Protein AF-0000000084925378 (afdb_homodimer)

pLDDT: mean 88.76, std 18.36, range [18.58, 98.56]

Structure (mmCIF, N/CA/C/O backbone):
data_AF-0000000084925378-model_v1
#
loop_
_entity.id
_entity.type
_entity.pdbx_description
1 polymer 'mRNA interferase'
#
loop_
_atom_site.group_PDB
_atom_site.id
_atom_site.type_symbol
_atom_site.label_atom_id
_atom_site.label_alt_id
_atom_site.label_comp_id
_atom_site.label_asym_id
_atom_site.label_entity_id
_atom_site.label_seq_id
_atom_site.pdbx_PDB_ins_code
_atom_site.Cartn_x
_atom_site.Cartn_y
_atom_site.Cartn_z
_atom_site.occupancy
_atom_site.B_iso_or_equiv
_atom_site.auth_seq_id
_atom_site.auth_comp_id
_atom_site.auth_asym_id
_atom_site.auth_atom_id
_atom_site.pdbx_PDB_model_num
ATOM 1 N N . MET A 1 1 ? 17.594 -10.617 -4.008 1 74.62 1 MET A N 1
ATOM 2 C CA . MET A 1 1 ? 16.984 -9.297 -4.113 1 74.62 1 MET A CA 1
ATOM 3 C C . MET A 1 1 ? 15.484 -9.422 -4.41 1 74.62 1 MET A C 1
ATOM 5 O O . MET A 1 1 ? 15.07 -10.258 -5.207 1 74.62 1 MET A O 1
ATOM 9 N N . PHE A 1 2 ? 14.555 -8.734 -3.631 1 92.25 2 PHE A N 1
ATOM 10 C CA . PHE A 1 2 ? 13.109 -8.789 -3.857 1 92.25 2 PHE A CA 1
ATOM 11 C C . PHE A 1 2 ? 12.727 -7.98 -5.094 1 92.25 2 PHE A C 1
ATOM 13 O O . PHE A 1 2 ? 13.141 -6.832 -5.246 1 92.25 2 PHE A O 1
ATOM 20 N N . LYS A 1 3 ? 12.109 -8.742 -6.059 1 96.38 3 LYS A N 1
ATOM 21 C CA . LYS A 1 3 ? 11.719 -8.102 -7.312 1 96.38 3 LYS A CA 1
ATOM 22 C C . LYS A 1 3 ? 10.203 -7.895 -7.375 1 96.38 3 LYS A C 1
ATOM 24 O O . LYS A 1 3 ? 9.438 -8.773 -6.988 1 96.38 3 LYS A O 1
ATOM 29 N N . ARG A 1 4 ? 9.859 -6.703 -7.918 1 98.12 4 ARG A N 1
ATOM 30 C CA . ARG A 1 4 ? 8.445 -6.477 -8.188 1 98.12 4 ARG A CA 1
ATOM 31 C C . ARG A 1 4 ? 7.887 -7.535 -9.133 1 98.12 4 ARG A C 1
ATOM 33 O O . ARG A 1 4 ? 8.508 -7.859 -10.148 1 98.12 4 ARG A O 1
ATOM 40 N N . GLY A 1 5 ? 6.762 -8.055 -8.742 1 98.19 5 GLY A N 1
ATOM 41 C CA . GLY A 1 5 ? 6.184 -9.141 -9.516 1 98.19 5 GLY A CA 1
ATOM 42 C C . GLY A 1 5 ? 6.598 -10.516 -9.023 1 98.19 5 GLY A C 1
ATOM 43 O O . GLY A 1 5 ? 6.039 -11.531 -9.445 1 98.19 5 GLY A O 1
ATOM 44 N N . GLY A 1 6 ? 7.617 -10.539 -8.148 1 98.19 6 GLY A N 1
ATOM 45 C CA . GLY A 1 6 ? 8.023 -11.789 -7.539 1 98.19 6 GLY A CA 1
ATOM 46 C C . GLY A 1 6 ? 7.121 -12.211 -6.395 1 98.19 6 GLY A C 1
ATOM 47 O O . GLY A 1 6 ? 6.602 -11.367 -5.664 1 98.19 6 GLY A O 1
ATOM 48 N N . ILE A 1 7 ? 6.957 -13.531 -6.258 1 98.12 7 ILE A N 1
ATOM 49 C CA . ILE A 1 7 ? 6.188 -14.109 -5.156 1 98.12 7 ILE A CA 1
ATOM 50 C C . ILE A 1 7 ? 7.133 -14.781 -4.164 1 98.12 7 ILE A C 1
ATOM 52 O O . ILE A 1 7 ? 7.965 -15.602 -4.551 1 98.12 7 ILE A O 1
ATOM 56 N N . TYR A 1 8 ? 6.996 -14.406 -2.924 1 97.25 8 TYR A N 1
ATOM 57 C CA . TYR A 1 8 ? 7.859 -14.906 -1.859 1 97.25 8 TYR A 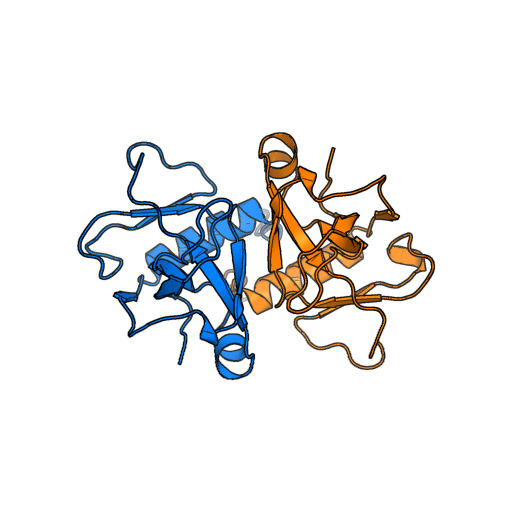CA 1
ATOM 58 C C . TYR A 1 8 ? 7.039 -15.344 -0.652 1 97.25 8 TYR A C 1
ATOM 60 O O . TYR A 1 8 ? 5.941 -14.836 -0.42 1 97.25 8 TYR A O 1
ATOM 68 N N . ALA A 1 9 ? 7.602 -16.297 0.086 1 96.06 9 ALA A N 1
ATOM 69 C CA . ALA A 1 9 ? 6.988 -16.656 1.361 1 96.06 9 ALA A CA 1
ATOM 70 C C . ALA A 1 9 ? 7.328 -15.641 2.445 1 96.06 9 ALA A C 1
ATOM 72 O O . ALA A 1 9 ? 8.492 -15.273 2.615 1 96.06 9 ALA A O 1
ATOM 73 N N . VAL A 1 10 ? 6.301 -15.211 3.135 1 95.38 10 VAL A N 1
ATOM 74 C CA . VAL A 1 10 ? 6.488 -14.195 4.164 1 95.38 10 VAL A CA 1
ATOM 75 C C . VAL A 1 10 ? 5.867 -14.664 5.477 1 95.38 10 VAL A C 1
ATOM 77 O O . VAL A 1 10 ? 4.762 -15.211 5.484 1 95.38 10 VAL A O 1
ATOM 80 N N . ASN A 1 11 ? 6.602 -14.445 6.562 1 92.75 11 ASN A N 1
ATOM 81 C CA . ASN A 1 11 ? 6.035 -14.656 7.891 1 92.75 11 ASN A CA 1
ATOM 82 C C . ASN A 1 11 ? 5.195 -13.461 8.336 1 92.75 11 ASN A C 1
ATOM 84 O O . ASN A 1 11 ? 5.738 -12.422 8.719 1 92.75 11 ASN A O 1
ATOM 88 N N . LEU A 1 12 ? 3.92 -13.523 8.148 1 86 12 LEU A N 1
ATOM 89 C CA . LEU A 1 12 ? 3.029 -12.438 8.555 1 86 12 LEU A CA 1
ATOM 90 C C . LEU A 1 12 ? 2.494 -12.68 9.961 1 86 12 LEU A C 1
ATOM 92 O O . LEU A 1 12 ? 2.117 -13.797 10.305 1 86 12 LEU A O 1
ATOM 96 N N . PRO A 1 13 ? 2.719 -11.547 10.773 1 68.12 13 PRO A N 1
ATOM 97 C CA . PRO A 1 13 ? 2.094 -11.719 12.086 1 68.12 13 PRO A CA 1
ATOM 98 C C . PRO A 1 13 ? 0.573 -11.836 12.008 1 68.12 13 PRO A C 1
ATOM 100 O O . PRO A 1 13 ? -0.063 -11.109 11.234 1 68.12 13 PRO A O 1
ATOM 103 N N . HIS A 1 14 ? 0.04 -12.867 12.086 1 58.47 14 HIS A N 1
ATOM 104 C CA . HIS A 1 14 ? -1.414 -12.977 12.125 1 58.47 14 HIS A CA 1
ATOM 105 C C . HIS A 1 14 ? -1.942 -12.766 13.539 1 58.47 14 HIS A C 1
ATOM 107 O O . HIS A 1 14 ? -1.246 -13.062 14.516 1 58.47 14 HIS A O 1
ATOM 113 N N . GLY A 1 15 ? -3.059 -11.93 13.578 1 49.5 15 GLY A N 1
ATOM 114 C CA . GLY A 1 15 ? -3.746 -11.672 14.836 1 49.5 15 GLY A CA 1
ATOM 115 C C . GLY A 1 15 ? -3.385 -12.664 15.922 1 49.5 15 GLY A C 1
ATOM 116 O O . GLY A 1 15 ? -2.23 -12.734 16.344 1 49.5 15 GLY A O 1
ATOM 117 N N . ASP A 1 16 ? -4.383 -13.625 16.078 1 48.56 16 ASP A N 1
ATOM 118 C CA . ASP A 1 16 ? -4.469 -14.5 17.25 1 48.56 16 ASP A CA 1
ATOM 119 C C . ASP A 1 16 ? -3.377 -15.562 17.203 1 48.56 16 ASP A C 1
ATOM 121 O O . ASP A 1 16 ? -3.262 -16.375 18.125 1 48.56 16 ASP A O 1
ATOM 125 N N . ARG A 1 17 ? -2.773 -15.617 16.094 1 50.78 17 ARG A N 1
ATOM 126 C CA . ARG A 1 17 ? -1.881 -16.766 16.109 1 50.78 17 ARG A CA 1
ATOM 127 C C . ARG A 1 17 ? -0.48 -16.375 16.562 1 50.78 17 ARG A C 1
ATOM 129 O O . ARG A 1 17 ? -0.02 -15.266 16.281 1 50.78 17 ARG A O 1
ATOM 136 N N . ARG A 1 18 ? 0.081 -17.078 17.562 1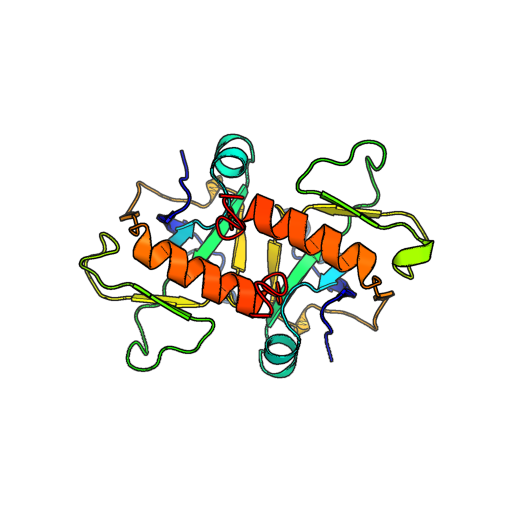 51.72 18 ARG A N 1
ATOM 137 C CA . ARG A 1 18 ? 1.36 -16.984 18.25 1 51.72 18 ARG A CA 1
ATOM 138 C C . ARG A 1 18 ? 2.523 -17.062 17.281 1 51.72 18 ARG A C 1
ATOM 140 O O . ARG A 1 18 ? 3.615 -16.562 17.547 1 51.72 18 ARG A O 1
ATOM 147 N N . GLU A 1 19 ? 2.309 -17.984 16.141 1 58.12 19 GLU A N 1
ATOM 148 C CA . GLU A 1 19 ? 3.465 -18.203 15.281 1 58.12 19 GLU A CA 1
ATOM 149 C C . GLU A 1 19 ? 3.193 -17.719 13.859 1 58.12 19 GLU A C 1
ATOM 151 O O . GLU A 1 19 ? 2.129 -17.984 13.297 1 58.12 19 GLU A O 1
ATOM 156 N N . PRO A 1 20 ? 4.129 -16.906 13.422 1 62.16 20 PRO A N 1
ATOM 157 C CA . PRO A 1 20 ? 3.98 -16.453 12.039 1 62.16 20 PRO A CA 1
ATOM 158 C C . PRO A 1 20 ? 3.926 -17.625 11.047 1 62.16 20 PRO A C 1
ATOM 160 O O . PRO A 1 20 ? 4.57 -18.641 11.258 1 62.16 20 PRO A O 1
ATOM 163 N N . GLU A 1 21 ? 2.873 -17.734 10.281 1 77 21 GLU A N 1
ATOM 164 C CA . GLU A 1 21 ? 2.795 -18.703 9.188 1 77 21 GLU A CA 1
ATOM 165 C C . GLU A 1 21 ? 3.25 -18.094 7.871 1 77 21 GLU A C 1
ATOM 167 O O . GLU A 1 21 ? 2.855 -16.969 7.531 1 77 21 GLU A O 1
ATOM 172 N N . ALA A 1 22 ? 4.191 -18.828 7.238 1 89.44 22 ALA A N 1
ATOM 173 C CA . ALA A 1 22 ? 4.695 -18.375 5.945 1 89.44 22 ALA A CA 1
ATOM 174 C C . ALA A 1 22 ? 3.588 -18.375 4.895 1 89.44 22 ALA A C 1
ATOM 176 O O . ALA A 1 22 ? 2.939 -19.406 4.676 1 89.44 22 ALA A O 1
ATOM 177 N N . CYS A 1 23 ? 3.32 -17.219 4.379 1 92.19 23 CYS A N 1
ATOM 178 C CA . CYS A 1 23 ? 2.289 -17.031 3.365 1 92.19 23 CYS A CA 1
ATOM 179 C C . CYS A 1 23 ? 2.881 -16.453 2.084 1 92.19 23 CYS A C 1
ATOM 181 O O . CYS A 1 23 ? 3.703 -15.531 2.131 1 92.19 23 CYS A O 1
ATOM 183 N N . PRO A 1 24 ? 2.557 -17.172 0.894 1 96.12 24 PRO A N 1
ATOM 184 C CA . PRO A 1 24 ? 3.035 -16.547 -0.349 1 96.12 24 PRO A CA 1
ATOM 185 C C . PRO A 1 24 ? 2.492 -15.141 -0.56 1 96.12 24 PRO A C 1
ATOM 187 O O . PRO A 1 24 ? 1.298 -14.898 -0.364 1 96.12 24 PRO A O 1
ATOM 190 N N . CYS A 1 25 ? 3.336 -14.242 -0.922 1 97.44 25 CYS A N 1
ATOM 191 C CA . CYS A 1 25 ? 2.971 -12.852 -1.142 1 97.44 25 CYS A CA 1
ATOM 192 C C . CYS A 1 25 ? 3.584 -12.32 -2.434 1 97.44 25 CYS A C 1
ATOM 194 O O . CYS A 1 25 ? 4.707 -12.688 -2.785 1 97.44 25 CYS A O 1
ATOM 196 N N . LEU A 1 26 ? 2.848 -11.508 -3.094 1 98.5 26 LEU A N 1
ATOM 197 C CA . LEU A 1 26 ? 3.328 -10.812 -4.285 1 98.5 26 LEU A CA 1
ATOM 198 C C . LEU A 1 26 ? 4.008 -9.5 -3.918 1 98.5 26 LEU A C 1
ATOM 200 O O . LEU A 1 26 ? 3.422 -8.672 -3.219 1 98.5 26 LEU A O 1
ATOM 204 N N . VAL A 1 27 ? 5.195 -9.328 -4.371 1 98.5 27 VAL A N 1
ATOM 205 C CA . VAL A 1 27 ? 5.883 -8.055 -4.18 1 98.5 27 VAL A CA 1
ATOM 206 C C . VAL A 1 27 ? 5.371 -7.035 -5.191 1 98.5 27 VAL A C 1
ATOM 208 O O . VAL A 1 27 ? 5.375 -7.289 -6.398 1 98.5 27 VAL A O 1
ATOM 211 N N . VAL A 1 28 ? 4.992 -5.828 -4.66 1 98.5 28 VAL A N 1
ATOM 212 C CA . VAL A 1 28 ? 4.418 -4.852 -5.578 1 98.5 28 VAL A CA 1
ATOM 213 C C . VAL A 1 28 ? 5.199 -3.543 -5.492 1 98.5 28 VAL A C 1
ATOM 215 O O . VAL A 1 28 ? 4.953 -2.613 -6.266 1 98.5 28 VAL A O 1
ATOM 218 N N . SER A 1 29 ? 6.109 -3.346 -4.5 1 98.25 29 SER A N 1
ATOM 219 C CA . SER A 1 29 ? 6.98 -2.174 -4.473 1 98.25 29 SER A CA 1
ATOM 220 C C . SER A 1 29 ? 8.008 -2.225 -5.602 1 98.25 29 SER A C 1
ATOM 222 O O . SER A 1 29 ? 8.414 -3.307 -6.023 1 98.25 29 SER A O 1
ATOM 224 N N . ASN A 1 30 ? 8.391 -1.032 -6.082 1 97.5 30 ASN A N 1
ATOM 225 C CA . ASN A 1 30 ? 9.281 -0.957 -7.238 1 97.5 30 ASN A CA 1
ATOM 226 C C . ASN A 1 30 ? 10.672 -1.505 -6.914 1 97.5 30 ASN A C 1
ATOM 228 O O . ASN A 1 30 ? 11.047 -1.609 -5.746 1 97.5 30 ASN A O 1
ATOM 232 N N . ASN A 1 31 ? 11.445 -1.792 -7.961 1 97.5 31 ASN A N 1
ATOM 233 C CA . ASN A 1 31 ? 12.703 -2.504 -7.797 1 97.5 31 ASN A CA 1
ATOM 234 C C . ASN A 1 31 ? 13.766 -1.625 -7.141 1 97.5 31 ASN A C 1
ATOM 236 O O . ASN A 1 31 ? 14.625 -2.123 -6.418 1 97.5 31 ASN A O 1
ATOM 240 N N . ILE A 1 32 ? 13.805 -0.355 -7.414 1 96.75 32 ILE A N 1
ATOM 241 C CA . ILE A 1 32 ? 14.766 0.541 -6.777 1 96.75 32 ILE A CA 1
ATOM 242 C C . ILE A 1 32 ? 14.547 0.547 -5.266 1 96.75 32 ILE A C 1
ATOM 244 O O . ILE A 1 32 ? 15.492 0.368 -4.496 1 96.75 32 ILE A O 1
ATOM 248 N N . SER A 1 33 ? 13.312 0.73 -4.855 1 96.81 33 SER A N 1
ATOM 249 C CA . SER A 1 33 ? 12.984 0.662 -3.438 1 96.81 33 SER A CA 1
ATOM 250 C C . SER A 1 33 ? 13.352 -0.696 -2.85 1 96.81 33 SER A C 1
ATOM 252 O O . SER A 1 33 ? 13.914 -0.772 -1.756 1 96.81 33 SER A O 1
ATOM 254 N N . ASN A 1 34 ? 13.008 -1.75 -3.541 1 97.25 34 ASN A N 1
ATOM 255 C CA . ASN A 1 34 ? 13.312 -3.102 -3.082 1 97.25 34 ASN A CA 1
ATOM 256 C C . ASN A 1 34 ? 14.805 -3.301 -2.867 1 97.25 34 ASN A C 1
ATOM 258 O O . ASN A 1 34 ? 15.219 -4.082 -2.008 1 97.25 34 ASN A O 1
ATOM 262 N N . GLU A 1 35 ? 15.562 -2.664 -3.625 1 96.38 35 GLU A N 1
ATOM 263 C CA . GLU A 1 35 ? 17.016 -2.814 -3.531 1 96.38 35 GLU A CA 1
ATOM 264 C C . GLU A 1 35 ? 17.578 -2.057 -2.328 1 96.38 35 GLU A C 1
ATOM 266 O O . GLU A 1 35 ? 18.438 -2.566 -1.614 1 96.38 35 GLU A O 1
ATOM 271 N N . TYR A 1 36 ? 17.047 -0.926 -2.029 1 96.12 36 TYR A N 1
ATOM 272 C CA . TYR A 1 36 ? 17.75 -0.032 -1.113 1 96.12 36 TYR A CA 1
ATOM 273 C C . TYR A 1 36 ? 17.016 0.067 0.219 1 96.12 36 TYR A C 1
ATOM 275 O O . TYR A 1 36 ? 17.594 0.479 1.226 1 96.12 36 TYR A O 1
ATOM 283 N N . SER A 1 37 ? 15.828 -0.225 0.249 1 96.56 37 SER A N 1
ATOM 284 C CA . SER A 1 37 ? 15.031 -0.119 1.467 1 96.56 37 SER A CA 1
ATOM 285 C C . SER A 1 37 ? 15.039 -1.429 2.248 1 96.56 37 SER A C 1
ATOM 287 O O . SER A 1 37 ? 15.047 -2.51 1.657 1 96.56 37 SER A O 1
ATOM 289 N N . PRO A 1 38 ? 15.008 -1.346 3.539 1 96.69 38 PRO A N 1
ATOM 290 C CA . PRO A 1 38 ? 14.898 -2.57 4.336 1 96.69 38 PRO A CA 1
ATOM 291 C C . PRO A 1 38 ? 13.492 -3.156 4.324 1 96.69 38 PRO A C 1
ATOM 293 O O . PRO A 1 38 ? 13.273 -4.262 4.824 1 96.69 38 PRO A O 1
ATOM 296 N N . VAL A 1 39 ? 12.531 -2.404 3.77 1 96.69 39 VAL A N 1
ATOM 297 C CA . VAL A 1 39 ? 11.148 -2.877 3.766 1 96.69 39 VAL A CA 1
ATOM 298 C C . VAL A 1 39 ? 10.688 -3.111 2.33 1 96.69 39 VAL A C 1
ATOM 300 O O . VAL A 1 39 ? 11.328 -2.656 1.382 1 96.69 39 VAL A O 1
ATOM 303 N N . VAL A 1 40 ? 9.672 -3.848 2.172 1 97.38 40 VAL A N 1
ATOM 304 C CA . VAL A 1 40 ? 9.055 -4.156 0.887 1 97.38 40 VAL A CA 1
ATOM 305 C C . VAL A 1 40 ? 7.535 -4.188 1.037 1 97.38 40 VAL A C 1
ATOM 307 O O . VAL A 1 40 ? 7.016 -4.582 2.084 1 97.38 40 VAL A O 1
ATOM 310 N N . THR A 1 41 ? 6.84 -3.693 0.028 1 98.06 41 THR A N 1
ATOM 311 C CA . THR A 1 41 ? 5.383 -3.734 0.032 1 98.06 41 THR A CA 1
ATOM 312 C C . THR A 1 41 ? 4.875 -4.98 -0.688 1 98.06 41 THR A C 1
ATOM 314 O O . THR A 1 41 ? 5.316 -5.285 -1.798 1 98.06 41 THR A O 1
ATOM 317 N N . ILE A 1 42 ? 3.92 -5.684 -0.037 1 98.12 42 ILE A N 1
ATOM 318 C CA . ILE A 1 42 ? 3.467 -6.969 -0.562 1 98.12 42 ILE A CA 1
ATOM 319 C C . ILE A 1 42 ? 1.941 -7.035 -0.512 1 98.12 42 ILE A C 1
ATOM 321 O O . ILE A 1 42 ? 1.299 -6.223 0.155 1 98.12 42 ILE A O 1
ATOM 325 N N . ILE A 1 43 ? 1.423 -7.934 -1.257 1 98.19 43 ILE A N 1
ATOM 326 C CA . ILE A 1 43 ? 0.034 -8.375 -1.18 1 98.19 43 ILE A CA 1
ATOM 327 C C . ILE A 1 43 ? -0.017 -9.891 -0.983 1 98.19 43 ILE A C 1
ATOM 329 O O . ILE A 1 43 ? 0.507 -10.641 -1.804 1 98.19 43 ILE A O 1
ATOM 333 N N . PRO A 1 44 ? -0.659 -10.352 0.074 1 97 44 PRO A N 1
ATOM 334 C CA . PRO A 1 44 ? -0.746 -11.797 0.268 1 97 44 PRO A CA 1
ATOM 335 C C . PRO A 1 44 ? -1.615 -12.484 -0.784 1 97 44 PRO A C 1
ATOM 337 O O . PRO A 1 44 ? -2.59 -11.898 -1.263 1 97 44 PRO A O 1
ATOM 340 N N . LEU A 1 45 ? -1.261 -13.703 -1.096 1 97.38 45 LEU A N 1
ATOM 34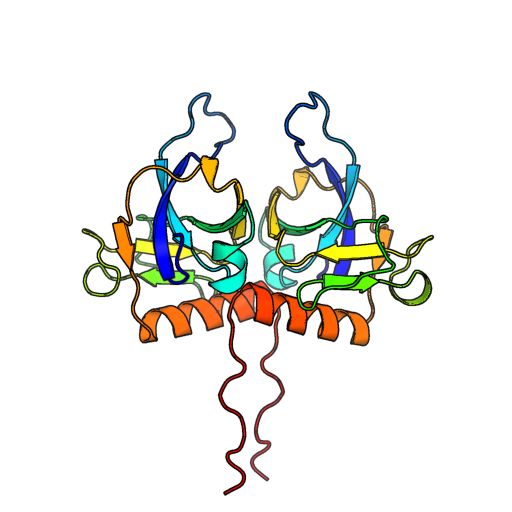1 C CA . LEU A 1 45 ? -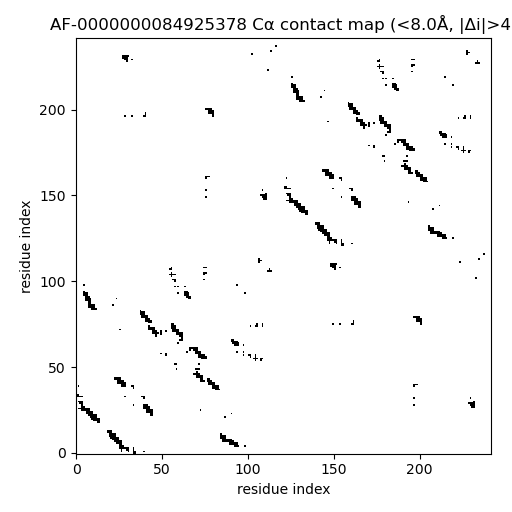2.076 -14.508 -1.997 1 97.38 45 LEU A CA 1
ATOM 342 C C . LEU A 1 45 ? -3.174 -15.234 -1.23 1 97.38 45 LEU A C 1
ATOM 344 O O . LEU A 1 45 ? -2.994 -15.586 -0.062 1 97.38 45 LEU A O 1
ATOM 348 N N . SER A 1 46 ? -4.215 -15.406 -1.866 1 96.5 46 SER A N 1
ATOM 349 C CA . SER A 1 46 ? -5.305 -16.266 -1.405 1 96.5 46 SER A CA 1
ATOM 350 C C . SER A 1 46 ? -5.566 -17.391 -2.389 1 96.5 46 SER A C 1
ATOM 352 O O . SER A 1 46 ? -5.48 -17.203 -3.604 1 96.5 46 SER A O 1
ATOM 354 N N . PHE A 1 47 ? -5.906 -18.5 -1.854 1 95.94 47 PHE A N 1
ATOM 355 C CA . PHE A 1 47 ? -6.141 -19.672 -2.688 1 95.94 47 PHE A CA 1
ATOM 356 C C . PHE A 1 47 ? -7.605 -20.094 -2.635 1 95.94 47 PHE A C 1
ATOM 358 O O . PHE A 1 47 ? -7.977 -21.141 -3.168 1 95.94 47 PHE A O 1
ATOM 365 N N . THR A 1 48 ? -8.375 -19.281 -2 1 94.69 48 THR A N 1
ATOM 366 C CA . THR A 1 48 ? -9.773 -19.625 -1.801 1 94.69 48 THR A CA 1
ATOM 367 C C . THR A 1 48 ? -10.688 -18.656 -2.551 1 94.69 48 THR A C 1
ATOM 369 O O . THR A 1 48 ? -10.258 -17.562 -2.922 1 94.69 48 THR A O 1
ATOM 372 N N . HIS A 1 49 ? -11.938 -19.125 -2.838 1 96.06 49 HIS A N 1
ATOM 373 C CA . HIS A 1 49 ? -12.984 -18.312 -3.453 1 96.06 49 HIS A CA 1
ATOM 374 C C . HIS A 1 49 ? -12.516 -17.734 -4.785 1 96.06 49 HIS A C 1
ATOM 376 O O . HIS A 1 49 ? -12.719 -16.547 -5.059 1 96.06 49 HIS A O 1
ATOM 382 N N . LEU A 1 50 ? -11.844 -18.578 -5.477 1 97.12 50 LEU A N 1
ATOM 383 C CA . LEU A 1 50 ? -11.266 -18.156 -6.746 1 97.12 50 LEU A CA 1
ATOM 384 C C . LEU A 1 50 ? -12.344 -18.016 -7.816 1 97.12 50 LEU A C 1
ATOM 386 O O . LEU A 1 50 ? -12.086 -17.469 -8.891 1 97.12 50 LEU A O 1
ATOM 390 N N . GLU A 1 51 ? -13.555 -18.422 -7.551 1 96.31 51 GLU A N 1
ATOM 391 C CA . GLU A 1 51 ? -14.664 -18.344 -8.492 1 96.31 51 GLU A CA 1
ATOM 392 C C . GLU A 1 51 ? -15.172 -16.906 -8.633 1 96.31 51 GLU A C 1
ATOM 394 O O . GLU A 1 51 ? -15.867 -16.578 -9.594 1 96.31 51 GLU A O 1
ATOM 399 N N . LYS A 1 52 ? -14.898 -16.078 -7.691 1 97.25 52 LYS A N 1
ATOM 400 C CA . LYS A 1 52 ? -15.281 -14.672 -7.719 1 97.25 52 LYS A CA 1
ATOM 401 C C . LYS A 1 52 ? -14.055 -13.773 -7.637 1 97.25 52 LYS A C 1
ATOM 403 O O . LYS A 1 52 ? -13.266 -13.867 -6.691 1 97.25 52 LYS A O 1
ATOM 408 N N . ILE A 1 53 ? -13.922 -13 -8.656 1 97.88 53 ILE A N 1
ATOM 409 C CA . ILE A 1 53 ? -12.82 -12.047 -8.695 1 97.88 53 ILE A CA 1
ATOM 410 C C . ILE A 1 53 ? -13.367 -10.625 -8.758 1 97.88 53 ILE A C 1
ATOM 412 O O . ILE A 1 53 ? -13.961 -10.227 -9.766 1 97.88 53 ILE A O 1
ATOM 416 N N . TYR A 1 54 ? -13.211 -9.875 -7.707 1 97.25 54 TYR A N 1
ATOM 417 C CA . TYR A 1 54 ? -13.664 -8.492 -7.664 1 97.25 54 TYR A CA 1
ATOM 418 C C . TYR A 1 54 ? -12.703 -7.582 -8.43 1 97.25 54 TYR A C 1
ATOM 420 O O . TYR A 1 54 ? -11.57 -7.973 -8.719 1 97.25 54 TYR A O 1
ATOM 428 N N . ASP A 1 55 ? -13.078 -6.32 -8.711 1 96.12 55 ASP A N 1
ATOM 429 C CA . ASP A 1 55 ? -12.297 -5.387 -9.516 1 96.12 55 ASP A CA 1
ATOM 430 C C . ASP A 1 55 ? -10.969 -5.059 -8.836 1 96.12 55 ASP A C 1
ATOM 432 O O . ASP A 1 55 ? -9.984 -4.754 -9.508 1 96.12 55 ASP A O 1
ATOM 436 N N . PHE A 1 56 ? -10.953 -5.121 -7.535 1 97.19 56 PHE A N 1
ATOM 437 C CA . PHE A 1 56 ? -9.727 -4.797 -6.812 1 97.19 56 PHE A CA 1
ATOM 438 C C . PHE A 1 56 ? -8.867 -6.039 -6.625 1 97.19 56 PHE A C 1
ATOM 440 O O . PHE A 1 56 ? -7.809 -5.977 -5.988 1 97.19 56 PHE A O 1
ATOM 447 N N . GLU A 1 57 ? -9.328 -7.184 -7.102 1 98.38 57 GLU A N 1
ATOM 448 C CA . GLU A 1 57 ? -8.578 -8.43 -7.043 1 98.38 57 GLU A CA 1
ATOM 449 C C . GLU A 1 57 ? -8.008 -8.797 -8.414 1 98.38 57 GLU A C 1
ATOM 451 O O . GLU A 1 57 ? -8.461 -8.281 -9.438 1 98.38 57 GLU A O 1
ATOM 456 N N . THR A 1 58 ? -6.984 -9.602 -8.406 1 98.44 58 THR A N 1
ATOM 457 C CA . THR A 1 58 ? -6.379 -10.133 -9.625 1 98.44 58 THR A CA 1
ATOM 458 C C . THR A 1 58 ? -6.23 -11.648 -9.539 1 98.44 58 THR A C 1
ATOM 460 O O . THR A 1 58 ? -5.637 -12.164 -8.586 1 98.44 58 THR A O 1
ATOM 463 N N . PHE A 1 59 ? -6.789 -12.344 -10.469 1 98.31 59 PHE A N 1
ATOM 464 C CA . PHE A 1 59 ? -6.598 -13.789 -10.586 1 98.31 59 PHE A CA 1
ATOM 465 C C . PHE A 1 59 ? -5.191 -14.109 -11.078 1 98.31 59 PHE A C 1
ATOM 467 O O . PHE A 1 59 ? -4.699 -13.484 -12.016 1 98.31 59 PHE A O 1
ATOM 474 N N . LEU A 1 60 ? -4.527 -14.977 -10.367 1 98.12 60 LEU A N 1
ATOM 475 C CA . LEU A 1 60 ? -3.193 -15.453 -10.727 1 98.12 60 LEU A CA 1
ATOM 476 C C . LEU A 1 60 ? -3.23 -16.922 -11.125 1 98.12 60 LEU A C 1
ATOM 478 O O . LEU A 1 60 ? -3.113 -17.797 -10.273 1 98.12 60 LEU A O 1
ATOM 482 N N . PRO A 1 61 ? -3.332 -17.156 -12.422 1 97.62 61 PRO A N 1
ATOM 483 C CA . PRO A 1 61 ? -3.287 -18.562 -12.836 1 97.62 61 PRO A CA 1
ATOM 484 C C . PRO A 1 61 ? -1.936 -19.219 -12.57 1 97.62 61 PRO A C 1
ATOM 486 O O . PRO A 1 61 ? -0.896 -18.562 -12.664 1 97.62 61 PRO A O 1
ATOM 489 N N . ALA A 1 62 ? -2.016 -20.5 -12.25 1 94.75 62 ALA A N 1
ATOM 490 C CA . ALA A 1 62 ? -0.777 -21.234 -12.039 1 94.75 62 ALA A CA 1
ATOM 491 C C . ALA A 1 62 ? 0.187 -21.047 -13.203 1 94.75 62 ALA A C 1
ATOM 493 O O . ALA A 1 62 ? 1.374 -20.781 -13 1 94.75 62 ALA A O 1
ATOM 494 N N . ALA A 1 63 ? -0.17 -21.125 -14.438 1 89.5 63 ALA A N 1
ATOM 495 C CA . ALA A 1 63 ? 0.651 -21.047 -15.641 1 89.5 63 ALA A CA 1
ATOM 496 C C . ALA A 1 63 ? 1.312 -19.672 -15.766 1 89.5 63 ALA A C 1
ATOM 498 O O . ALA A 1 63 ? 2.43 -19.562 -16.266 1 89.5 63 ALA A O 1
ATOM 499 N N . GLY A 1 64 ? 0.788 -18.656 -15.188 1 87.12 64 GLY A N 1
ATOM 500 C CA . GLY A 1 64 ? 1.283 -17.297 -15.367 1 87.12 64 GLY A CA 1
ATOM 501 C C . GLY A 1 64 ? 1.913 -16.719 -14.117 1 87.12 64 GLY A C 1
ATOM 502 O O . GLY A 1 64 ? 2.377 -15.578 -14.117 1 87.12 64 GLY A O 1
ATOM 503 N N . SER A 1 65 ? 2.057 -17.5 -13.102 1 92.56 65 SER A N 1
ATOM 504 C CA . SER A 1 65 ? 2.529 -16.969 -11.828 1 92.56 65 SER A CA 1
ATOM 505 C C . SER A 1 65 ? 3.668 -17.812 -11.258 1 92.56 65 SER A C 1
ATOM 507 O O . SER A 1 65 ? 4.324 -17.406 -10.297 1 92.56 65 SER A O 1
ATOM 509 N N . GLY A 1 66 ? 3.955 -18.969 -11.914 1 90.81 66 GLY A N 1
ATOM 510 C CA . GLY A 1 66 ? 4.98 -19.844 -11.383 1 90.81 66 GLY A CA 1
ATOM 511 C C . GLY A 1 66 ? 4.535 -20.594 -10.141 1 90.81 66 GLY A C 1
ATOM 512 O O . GLY A 1 66 ? 5.355 -21.203 -9.453 1 90.81 66 GLY A O 1
ATOM 513 N N . LEU A 1 67 ? 3.264 -20.578 -9.875 1 93.56 67 LEU A N 1
ATOM 514 C CA . LEU A 1 67 ? 2.689 -21.281 -8.734 1 93.56 67 LEU A CA 1
ATOM 515 C C . LEU A 1 67 ? 2.184 -22.656 -9.141 1 93.56 67 LEU A C 1
ATOM 517 O O . LEU A 1 67 ? 1.991 -22.922 -10.328 1 93.56 67 LEU A O 1
ATOM 521 N N . GLU A 1 68 ? 2.023 -23.5 -8.148 1 93.69 68 GLU A N 1
ATOM 522 C CA . GLU A 1 68 ? 1.515 -24.844 -8.406 1 93.69 68 GLU A CA 1
ATOM 523 C C . GLU A 1 68 ? -0.003 -24.828 -8.57 1 93.69 68 GLU A C 1
ATOM 525 O O . GLU A 1 68 ? -0.574 -25.766 -9.148 1 93.69 68 GLU A O 1
ATOM 530 N N . LYS A 1 69 ? -0.638 -23.859 -8.031 1 95.38 69 LYS A N 1
ATOM 531 C CA . LYS A 1 69 ? -2.094 -23.766 -8.094 1 95.38 69 LYS A CA 1
ATOM 532 C C . LYS A 1 69 ? -2.535 -22.328 -8.344 1 95.38 69 LYS A C 1
ATOM 534 O O . LYS A 1 69 ? -1.773 -21.375 -8.109 1 95.38 69 LYS A O 1
ATOM 539 N N . ASP A 1 70 ? -3.777 -22.266 -8.82 1 97.62 70 ASP A N 1
ATOM 540 C CA . ASP A 1 70 ? -4.379 -20.953 -9.031 1 97.62 70 ASP A CA 1
ATOM 541 C C . ASP A 1 70 ? -4.504 -20.188 -7.719 1 97.62 70 ASP A C 1
ATOM 543 O O . ASP A 1 70 ? -4.688 -20.797 -6.66 1 97.62 70 ASP A O 1
ATOM 547 N N . ALA A 1 71 ? -4.387 -18.891 -7.832 1 98.06 71 ALA A N 1
ATOM 548 C CA . ALA A 1 71 ? -4.512 -18.016 -6.672 1 98.06 71 ALA A CA 1
ATOM 549 C C . ALA A 1 71 ? -5.078 -16.656 -7.07 1 98.06 71 ALA A C 1
ATOM 551 O O . ALA A 1 71 ? -5.445 -16.438 -8.227 1 98.06 71 ALA A O 1
ATOM 552 N N . LYS A 1 72 ? -5.301 -15.836 -6.121 1 98.38 72 LYS A N 1
ATOM 553 C CA . LYS A 1 72 ? -5.621 -14.43 -6.375 1 98.38 72 LYS A CA 1
ATOM 554 C C . LYS A 1 72 ? -4.98 -13.523 -5.328 1 98.38 72 LYS A C 1
ATOM 556 O O . LYS A 1 72 ? -4.535 -13.992 -4.277 1 98.38 72 LYS A O 1
ATOM 561 N N . ILE A 1 73 ? -4.824 -12.367 -5.703 1 98 73 ILE A N 1
ATOM 562 C CA . ILE A 1 73 ? -4.43 -11.352 -4.73 1 98 73 ILE A CA 1
ATOM 563 C C . ILE A 1 73 ? -5.531 -10.305 -4.605 1 98 73 ILE A C 1
ATOM 565 O O . ILE A 1 73 ? -6.285 -10.07 -5.551 1 98 73 ILE A O 1
ATOM 569 N N . SER A 1 74 ? -5.637 -9.781 -3.426 1 97.88 74 SER A N 1
ATOM 570 C CA . SER A 1 74 ? -6.562 -8.695 -3.133 1 97.88 74 SER A CA 1
ATOM 571 C C . SER A 1 74 ? -5.82 -7.406 -2.805 1 97.88 74 SER A C 1
ATOM 573 O O . SER A 1 74 ? -5.242 -7.277 -1.726 1 97.88 74 SER A O 1
ATOM 575 N N . SER A 1 75 ? -5.934 -6.43 -3.688 1 97.94 75 SER A N 1
ATOM 576 C CA . SER A 1 75 ? -5.141 -5.207 -3.607 1 97.94 75 SER A CA 1
ATOM 577 C C . SER A 1 75 ? -5.578 -4.34 -2.436 1 97.94 75 SER A C 1
ATOM 579 O O . SER A 1 75 ? -4.887 -3.391 -2.064 1 97.94 75 SER A O 1
ATOM 581 N N . HIS A 1 76 ? -6.707 -4.645 -1.875 1 97.44 76 HIS A N 1
ATOM 582 C CA . HIS A 1 76 ? -7.113 -3.867 -0.711 1 97.44 76 HIS A CA 1
ATOM 583 C C . HIS A 1 76 ? -6.32 -4.273 0.527 1 97.44 76 HIS A C 1
ATOM 585 O O . HIS A 1 76 ? -6.402 -3.611 1.565 1 97.44 76 HIS A O 1
ATOM 591 N N . ILE A 1 77 ? -5.555 -5.367 0.455 1 96.62 77 ILE A N 1
ATOM 592 C CA . ILE A 1 77 ? -4.637 -5.754 1.522 1 96.62 77 ILE A CA 1
ATOM 593 C C . ILE A 1 77 ? -3.199 -5.492 1.086 1 96.62 77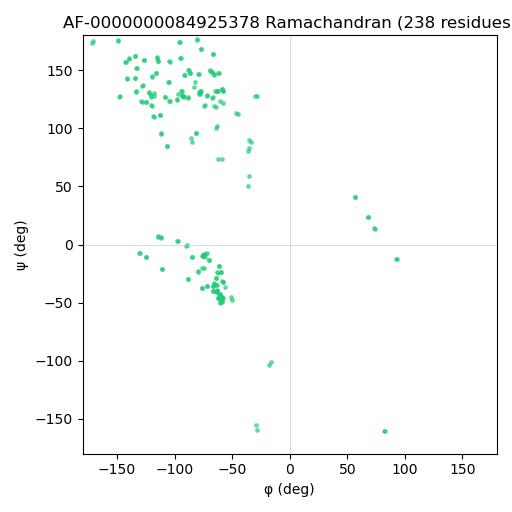 ILE A C 1
ATOM 595 O O . ILE A 1 77 ? -2.535 -6.379 0.55 1 96.62 77 ILE A O 1
ATOM 599 N N . LEU A 1 78 ? -2.77 -4.316 1.269 1 96.75 78 LEU A N 1
ATOM 600 C CA . LEU A 1 78 ? -1.415 -3.857 0.98 1 96.75 78 LEU A CA 1
ATOM 601 C C . LEU A 1 78 ? -0.608 -3.703 2.266 1 96.75 78 LEU A C 1
ATOM 603 O O . LEU A 1 78 ? -0.98 -2.928 3.148 1 96.75 78 LEU A O 1
ATOM 607 N N . ILE A 1 79 ? 0.512 -4.375 2.328 1 95.19 79 ILE A N 1
ATOM 608 C CA . ILE A 1 79 ? 1.277 -4.344 3.568 1 95.19 79 ILE A CA 1
ATOM 609 C C . ILE A 1 79 ? 2.752 -4.094 3.26 1 95.19 79 ILE A C 1
ATOM 611 O O . ILE A 1 79 ? 3.311 -4.703 2.344 1 95.19 79 ILE A O 1
ATOM 615 N N . THR A 1 80 ? 3.299 -3.184 3.957 1 96.62 80 THR A N 1
ATOM 616 C CA . THR A 1 80 ? 4.746 -3.016 3.928 1 96.62 80 THR A CA 1
ATOM 617 C C . THR A 1 80 ? 5.398 -3.713 5.121 1 96.62 80 THR A C 1
ATOM 619 O O . THR A 1 80 ? 5.027 -3.459 6.27 1 96.62 80 THR A O 1
ATOM 622 N N . ILE A 1 81 ? 6.336 -4.582 4.824 1 94.31 81 ILE A N 1
ATOM 623 C CA . ILE A 1 81 ? 6.953 -5.387 5.871 1 94.31 81 ILE A CA 1
ATOM 624 C C . ILE A 1 81 ? 8.469 -5.238 5.812 1 94.31 81 ILE A C 1
ATOM 626 O O . ILE A 1 81 ? 9.023 -4.875 4.77 1 94.31 81 ILE A O 1
ATOM 630 N N . ASP A 1 82 ? 9.078 -5.566 6.992 1 95.06 82 ASP A N 1
ATOM 631 C CA . ASP A 1 82 ? 10.523 -5.742 7.008 1 95.06 82 ASP A CA 1
ATOM 632 C C . ASP A 1 82 ? 10.945 -6.934 6.148 1 95.06 82 ASP A C 1
ATOM 634 O O . ASP A 1 82 ? 10.383 -8.023 6.273 1 95.06 82 ASP A O 1
ATOM 638 N N . LYS A 1 83 ? 11.914 -6.773 5.316 1 95.44 83 LYS A N 1
ATOM 639 C CA . LYS A 1 83 ? 12.398 -7.832 4.434 1 95.44 83 LYS A CA 1
ATOM 640 C C . LYS A 1 83 ? 12.891 -9.031 5.234 1 95.44 83 LYS A C 1
ATOM 642 O O . LYS A 1 83 ? 12.945 -10.148 4.715 1 95.44 83 LYS A O 1
ATOM 647 N N . ALA A 1 84 ? 13.242 -8.781 6.43 1 93.5 84 ALA A N 1
ATOM 648 C CA . ALA A 1 84 ? 13.688 -9.859 7.305 1 93.5 84 ALA A CA 1
ATOM 649 C C . ALA A 1 84 ? 12.586 -10.891 7.516 1 93.5 84 ALA A C 1
ATOM 651 O O . ALA A 1 84 ? 12.852 -12.016 7.93 1 93.5 84 ALA A O 1
ATOM 652 N N . ASN A 1 85 ? 11.32 -10.531 7.23 1 93.44 85 ASN A N 1
ATOM 653 C CA . ASN A 1 85 ? 10.188 -11.438 7.402 1 93.44 85 ASN A CA 1
ATOM 654 C C . ASN A 1 85 ? 10 -12.328 6.184 1 93.44 85 ASN A C 1
ATOM 656 O O . ASN A 1 85 ? 9.172 -13.25 6.203 1 93.44 85 ASN A O 1
ATOM 660 N N . VAL A 1 86 ? 10.68 -12.062 5.105 1 93.44 86 VAL A N 1
ATOM 661 C CA . VAL A 1 86 ? 10.633 -12.906 3.92 1 93.44 86 VAL A CA 1
ATOM 662 C C . VAL A 1 86 ? 11.5 -14.148 4.145 1 93.44 86 VAL A C 1
ATOM 664 O O . VAL A 1 86 ? 12.648 -14.047 4.582 1 93.44 86 VAL A O 1
ATOM 667 N N . VAL A 1 87 ? 10.852 -15.219 3.795 1 90.69 87 VAL A N 1
ATOM 668 C CA . VAL A 1 87 ? 11.562 -16.453 4.098 1 90.69 87 VAL A CA 1
ATOM 669 C C . VAL A 1 87 ? 11.758 -17.266 2.814 1 90.69 87 VAL A C 1
ATOM 671 O O . VAL A 1 87 ? 10.852 -17.359 1.984 1 90.69 87 VAL A O 1
ATOM 674 N N . GLY A 1 88 ? 12.953 -17.688 2.615 1 88.56 88 GLY A N 1
ATOM 675 C CA . GLY A 1 88 ? 13.258 -18.594 1.523 1 88.56 88 GLY A CA 1
ATOM 676 C C . GLY A 1 88 ? 13.438 -17.891 0.193 1 88.56 88 GLY A C 1
ATOM 677 O O . GLY A 1 88 ? 13.727 -16.688 0.154 1 88.56 88 GLY A O 1
ATOM 678 N N . GLU A 1 89 ? 13.312 -18.688 -0.924 1 92.25 89 GLU A N 1
ATOM 679 C CA . GLU A 1 89 ? 13.531 -18.188 -2.279 1 92.25 89 GLU A CA 1
ATOM 680 C C . GLU A 1 89 ? 12.211 -17.797 -2.938 1 92.25 89 GLU A C 1
ATOM 682 O O . GLU A 1 89 ? 11.141 -18 -2.369 1 92.25 89 GLU A O 1
ATOM 687 N N . ARG A 1 90 ? 12.398 -17.234 -4.102 1 96.19 90 ARG A N 1
ATOM 688 C CA . ARG A 1 90 ? 11.219 -16.859 -4.871 1 96.19 90 ARG A CA 1
ATOM 689 C C . ARG A 1 90 ? 10.383 -18.078 -5.238 1 96.19 90 ARG A C 1
ATOM 691 O O . ARG A 1 90 ? 10.914 -19.078 -5.738 1 96.19 90 ARG A O 1
ATOM 698 N N . LEU A 1 91 ? 9.109 -17.969 -5 1 96.25 91 LEU A N 1
ATOM 699 C CA . LEU A 1 91 ? 8.172 -19.047 -5.281 1 96.25 91 LEU A CA 1
ATOM 700 C C . LEU A 1 91 ? 7.648 -18.953 -6.707 1 96.25 91 LEU A C 1
ATOM 702 O O . LEU A 1 91 ? 7.266 -19.969 -7.305 1 96.25 91 LEU A O 1
ATOM 706 N N . GLY A 1 92 ? 7.574 -17.812 -7.223 1 97.19 92 GLY A N 1
ATOM 707 C CA . GLY A 1 92 ? 7.02 -17.547 -8.539 1 97.19 92 GLY A CA 1
ATOM 708 C C . GLY A 1 92 ? 7.23 -16.125 -9.008 1 97.19 92 GLY A C 1
ATOM 709 O O . GLY A 1 92 ? 7.855 -15.32 -8.305 1 97.19 92 GLY A O 1
ATOM 710 N N . PHE A 1 93 ? 6.875 -15.898 -10.188 1 98.06 93 PHE A N 1
ATOM 711 C CA . PHE A 1 93 ? 6.969 -14.578 -10.805 1 98.06 93 PHE A CA 1
ATOM 712 C C . PHE A 1 93 ? 5.84 -14.375 -11.812 1 98.06 93 PHE A C 1
ATOM 714 O O . PHE A 1 93 ? 5.625 -15.211 -12.695 1 98.06 93 PHE A O 1
ATOM 721 N N . ILE A 1 94 ? 5.141 -13.273 -11.648 1 97.62 94 ILE A N 1
ATOM 722 C CA . ILE A 1 94 ? 4.027 -13.078 -12.57 1 97.62 94 ILE A CA 1
ATOM 723 C C . ILE A 1 94 ? 4.516 -12.359 -13.828 1 97.62 94 ILE A C 1
ATOM 725 O O . ILE A 1 94 ? 5.461 -11.57 -13.773 1 97.62 94 ILE A O 1
ATOM 729 N N . ASN A 1 95 ? 3.854 -12.648 -14.938 1 95.12 95 ASN A N 1
ATOM 730 C CA . ASN A 1 95 ? 4.281 -12.023 -16.188 1 95.12 95 ASN A CA 1
ATOM 731 C C . ASN A 1 95 ? 3.744 -10.594 -16.312 1 95.12 95 ASN A C 1
ATOM 733 O O . ASN A 1 95 ? 3.01 -10.125 -15.445 1 95.12 95 ASN A O 1
ATOM 737 N N . LYS A 1 96 ? 4.152 -9.945 -17.391 1 94.5 96 LYS A N 1
ATOM 738 C CA . LYS A 1 96 ? 3.842 -8.539 -17.578 1 94.5 96 LYS A CA 1
ATOM 739 C C . LYS A 1 96 ? 2.336 -8.312 -17.703 1 94.5 96 LYS A C 1
ATOM 741 O O . LYS A 1 96 ? 1.81 -7.316 -17.219 1 94.5 96 LYS A O 1
ATOM 746 N N . ALA A 1 97 ? 1.719 -9.203 -18.391 1 94.88 97 ALA A N 1
ATOM 747 C CA . ALA A 1 97 ? 0.276 -9.07 -18.578 1 94.88 97 ALA A CA 1
ATOM 748 C C . ALA A 1 97 ? -0.458 -9.109 -17.234 1 94.88 97 ALA A C 1
ATOM 750 O O . ALA A 1 97 ? -1.367 -8.312 -17 1 94.88 97 ALA A O 1
ATOM 751 N N . LEU A 1 98 ? -0.072 -10.023 -16.391 1 96.69 98 LEU A N 1
ATOM 752 C CA . LEU A 1 98 ? -0.674 -10.117 -15.07 1 96.69 98 LEU A CA 1
ATOM 753 C C . LEU A 1 98 ? -0.328 -8.898 -14.227 1 96.69 98 LEU A C 1
ATOM 755 O O . LEU A 1 98 ? -1.171 -8.398 -13.477 1 96.69 98 LEU A O 1
ATOM 759 N N . MET A 1 99 ? 0.883 -8.398 -14.406 1 96.81 99 MET A N 1
ATOM 760 C CA . MET A 1 99 ? 1.284 -7.227 -13.641 1 96.81 99 MET A CA 1
ATOM 761 C C . MET A 1 99 ? 0.457 -6.008 -14.039 1 96.81 99 MET A C 1
ATOM 763 O O . MET A 1 99 ? 0.15 -5.16 -13.203 1 96.81 99 MET A O 1
ATOM 767 N N . CYS A 1 100 ? 0.079 -5.918 -15.273 1 96 100 CYS A N 1
ATOM 768 C CA . CYS A 1 100 ? -0.792 -4.84 -15.727 1 96 100 CYS A CA 1
ATOM 769 C C . CYS A 1 100 ? -2.148 -4.91 -15.039 1 96 100 CYS A C 1
ATOM 771 O O . CYS A 1 100 ? -2.697 -3.881 -14.633 1 96 100 CYS A O 1
ATOM 773 N N . GLN A 1 101 ? -2.605 -6.125 -14.883 1 96.81 101 GLN A N 1
ATOM 774 C CA . GLN A 1 101 ? -3.871 -6.305 -14.172 1 96.81 101 GLN A CA 1
ATOM 775 C C . GLN A 1 101 ? -3.74 -5.922 -12.703 1 96.81 101 GLN A C 1
ATOM 777 O O . GLN A 1 101 ? -4.641 -5.297 -12.141 1 96.81 101 GLN A O 1
ATOM 782 N N . VAL A 1 102 ? -2.627 -6.285 -12.125 1 97.81 102 VAL A N 1
ATOM 783 C CA . VAL A 1 102 ? -2.354 -5.906 -10.742 1 97.81 102 VAL A CA 1
ATOM 784 C C . VAL A 1 102 ? -2.318 -4.387 -10.617 1 97.81 102 VAL A C 1
ATOM 786 O O . VAL A 1 102 ? -2.893 -3.818 -9.688 1 97.81 102 VAL A O 1
ATOM 789 N N . ASN A 1 103 ? -1.667 -3.729 -11.617 1 97.5 103 ASN A N 1
ATOM 790 C CA . ASN A 1 103 ? -1.598 -2.271 -11.617 1 97.5 103 ASN A CA 1
ATOM 791 C C . ASN A 1 103 ? -2.988 -1.645 -11.633 1 97.5 103 ASN A C 1
ATOM 793 O O . ASN A 1 103 ? -3.246 -0.676 -10.914 1 97.5 103 ASN A O 1
ATOM 797 N N . LYS A 1 104 ? -3.809 -2.164 -12.453 1 96.25 104 LYS A N 1
ATOM 798 C CA . LYS A 1 104 ? -5.168 -1.638 -12.547 1 96.25 104 LYS A CA 1
ATOM 799 C C . LYS A 1 104 ? -5.906 -1.765 -11.219 1 96.25 104 LYS A C 1
ATOM 801 O O . LYS A 1 104 ? -6.57 -0.825 -10.781 1 96.25 104 LYS A O 1
ATOM 806 N N . ALA A 1 105 ? -5.781 -2.965 -10.625 1 97.62 105 ALA A N 1
ATOM 807 C CA . ALA A 1 105 ? -6.434 -3.197 -9.336 1 97.62 105 ALA A CA 1
ATOM 808 C C . ALA A 1 105 ? -5.871 -2.273 -8.266 1 97.62 105 ALA A C 1
ATOM 810 O O . ALA A 1 105 ? -6.617 -1.756 -7.43 1 97.62 105 ALA A O 1
ATOM 811 N N . LEU A 1 106 ? -4.551 -2.062 -8.266 1 98.12 106 LEU A N 1
ATOM 812 C CA . LEU A 1 106 ? -3.902 -1.169 -7.312 1 98.12 106 LEU A CA 1
ATOM 813 C C . LEU A 1 106 ? -4.402 0.262 -7.484 1 98.12 106 LEU A C 1
ATOM 815 O O . LEU A 1 106 ? -4.699 0.942 -6.5 1 98.12 106 LEU A O 1
ATOM 819 N N . CYS A 1 107 ? -4.453 0.701 -8.758 1 97 107 CYS A N 1
ATOM 820 C CA . CYS A 1 107 ? -4.941 2.047 -9.039 1 97 107 CYS A CA 1
ATOM 821 C C . CYS A 1 107 ? -6.375 2.219 -8.539 1 97 107 CYS A C 1
ATOM 823 O O . CYS A 1 107 ? -6.707 3.246 -7.945 1 97 107 CYS A O 1
ATOM 825 N N . LEU A 1 108 ? -7.148 1.246 -8.836 1 96.81 108 LEU A N 1
ATOM 826 C CA . LEU A 1 108 ? -8.531 1.293 -8.359 1 96.81 108 LEU A CA 1
ATOM 827 C C . LEU A 1 108 ? -8.578 1.39 -6.84 1 96.81 108 LEU A C 1
ATOM 829 O O . LEU A 1 108 ? -9.273 2.248 -6.289 1 96.81 108 LEU A O 1
ATOM 833 N N . GLN A 1 109 ? -7.863 0.562 -6.094 1 97.81 109 GLN A N 1
ATOM 834 C CA . GLN A 1 109 ? -7.887 0.491 -4.637 1 97.81 109 GLN A CA 1
ATOM 835 C C . GLN A 1 109 ? -7.391 1.792 -4.016 1 97.81 109 GLN A C 1
ATOM 837 O O . GLN A 1 109 ? -7.895 2.223 -2.977 1 97.81 109 GLN A O 1
ATOM 842 N N . LEU A 1 110 ? -6.398 2.395 -4.727 1 97.94 110 LEU A N 1
ATOM 843 C CA . LEU A 1 110 ? -5.762 3.574 -4.152 1 97.94 110 LEU A CA 1
ATOM 844 C C . LEU A 1 110 ? -6.371 4.852 -4.715 1 97.94 110 LEU A C 1
ATOM 846 O O . LEU A 1 110 ? -5.887 5.953 -4.441 1 97.94 110 LEU A O 1
ATOM 850 N N . GLY A 1 111 ? -7.375 4.691 -5.539 1 96.12 111 GLY A N 1
ATOM 851 C CA . GLY A 1 111 ? -8.07 5.852 -6.07 1 96.12 111 GLY A CA 1
ATOM 852 C C . GLY A 1 111 ? -7.223 6.676 -7.016 1 96.12 111 GLY A C 1
ATOM 853 O O . GLY A 1 111 ? -7.371 7.898 -7.09 1 96.12 111 GLY A O 1
ATOM 854 N N . ILE A 1 112 ? -6.254 6.039 -7.594 1 93.94 112 ILE A N 1
ATOM 855 C CA . ILE A 1 112 ? -5.355 6.734 -8.508 1 93.94 112 ILE A CA 1
ATOM 856 C C . ILE A 1 112 ? -5.953 6.738 -9.914 1 93.94 112 ILE A C 1
ATOM 858 O O . ILE A 1 112 ? -6.258 5.68 -10.469 1 93.94 112 ILE A O 1
ATOM 862 N N . GLU A 1 113 ? -6.707 7.828 -10.148 1 74.75 113 GLU A N 1
ATOM 863 C CA . GLU A 1 113 ? -7.371 7.938 -11.438 1 74.75 113 GLU A CA 1
ATOM 864 C C . GLU A 1 113 ? -6.359 8.117 -12.57 1 74.75 113 GLU A C 1
ATOM 866 O O . GLU A 1 113 ? -5.285 8.688 -12.359 1 74.75 113 GLU A O 1
ATOM 871 N N . GLU A 1 114 ? -6.5 7.211 -13.555 1 54.34 114 GLU A N 1
ATOM 872 C CA . GLU A 1 114 ? -5.754 7.426 -14.797 1 54.34 114 GLU A CA 1
ATOM 873 C C . GLU A 1 114 ? -5.898 8.867 -15.281 1 54.34 114 GLU A C 1
ATOM 875 O O . GLU A 1 114 ? -6.957 9.477 -15.117 1 54.34 114 GLU A O 1
ATOM 880 N N . PRO A 1 115 ? -4.875 9.664 -15.297 1 45.28 115 PRO A N 1
ATOM 881 C CA . PRO A 1 115 ? -5.094 10.961 -15.953 1 45.28 115 PRO A CA 1
ATOM 882 C C . PRO A 1 115 ? -6.121 10.891 -17.078 1 45.28 115 PRO A C 1
ATOM 884 O O . PRO A 1 115 ? -6.289 9.836 -17.703 1 45.28 115 PRO A O 1
ATOM 887 N N . PRO A 1 116 ? -7.172 11.828 -17.031 1 38.19 116 PRO A N 1
ATOM 888 C CA . PRO A 1 116 ? -8.047 11.82 -18.203 1 38.19 116 PRO A CA 1
ATOM 889 C C . PRO A 1 116 ? -7.297 11.539 -19.516 1 38.19 116 PRO A C 1
ATOM 891 O O . PRO A 1 116 ? -6.273 12.172 -19.781 1 38.19 116 PRO A O 1
ATOM 894 N N . GLY A 1 117 ? -6.93 10.469 -19.984 1 31.42 117 GLY A N 1
ATOM 895 C CA . GLY A 1 117 ? -6.516 10.352 -21.375 1 31.42 117 GLY A CA 1
ATOM 896 C C . GLY A 1 117 ? -7.207 11.336 -22.297 1 31.42 117 GLY A C 1
ATOM 897 O O . GLY A 1 117 ? -8.094 12.078 -21.859 1 31.42 117 GLY A O 1
ATOM 898 N N . HIS A 1 118 ? -7.348 10.984 -23.844 1 31.25 118 HIS A N 1
ATOM 899 C CA . HIS A 1 118 ? -7.766 11.492 -25.141 1 31.25 118 HIS A CA 1
ATOM 900 C C . HIS A 1 118 ? -9.25 11.828 -25.156 1 31.25 118 HIS A C 1
ATOM 902 O O . HIS A 1 118 ? -10.102 10.938 -25.047 1 31.25 118 HIS A O 1
ATOM 908 N N . LEU A 1 119 ? -9.773 12.867 -24.562 1 25.39 119 LEU A N 1
ATOM 909 C CA . LEU A 1 119 ? -10.875 13.352 -25.391 1 25.39 119 LEU A CA 1
ATOM 910 C C . LEU A 1 119 ? -10.57 13.18 -26.875 1 25.39 119 LEU A C 1
ATOM 912 O O . LEU A 1 119 ? -9.578 13.711 -27.375 1 25.39 119 LEU A O 1
ATOM 916 N N . LYS A 1 120 ? -10.898 12.078 -27.516 1 23.34 120 LYS A N 1
ATOM 917 C CA . LYS A 1 120 ? -11.219 12.055 -28.938 1 23.34 120 LYS A CA 1
ATOM 918 C C . LYS A 1 120 ? -11.961 13.328 -29.359 1 23.34 120 LYS A C 1
ATOM 920 O O . LYS A 1 120 ? -13.102 13.555 -28.938 1 23.34 120 LYS A O 1
ATOM 925 N N . GLY A 1 121 ? -11.344 14.531 -29.156 1 18.58 121 GLY A N 1
ATOM 926 C CA . GLY A 1 121 ? -11.758 15.391 -30.25 1 18.58 121 GLY A CA 1
ATOM 927 C C . GLY A 1 121 ? -11.422 14.828 -31.625 1 18.58 121 GLY A C 1
ATOM 928 O O . GLY A 1 121 ? -10.477 14.055 -31.766 1 18.58 121 GLY A O 1
ATOM 929 N N . MET B 1 1 ? -16.844 8.062 8.867 1 73.06 1 MET B N 1
ATOM 930 C CA . MET B 1 1 ? -16.391 7.316 7.695 1 73.06 1 MET B CA 1
ATOM 931 C C . MET B 1 1 ? -14.992 7.754 7.273 1 73.06 1 MET B C 1
ATOM 933 O O . MET B 1 1 ? -14.68 8.945 7.297 1 73.06 1 MET B O 1
ATOM 937 N N . PHE B 1 2 ? -13.969 6.801 7.055 1 92.06 2 PHE B N 1
ATOM 938 C CA . PHE B 1 2 ? -12.609 7.141 6.645 1 92.06 2 PHE B CA 1
ATOM 939 C C . PHE B 1 2 ? -12.57 7.535 5.172 1 92.06 2 PHE B C 1
ATOM 941 O O . PHE B 1 2 ? -13.102 6.82 4.32 1 92.06 2 PHE B O 1
ATOM 948 N N . LYS B 1 3 ? -12.133 8.82 4.969 1 96.31 3 LYS B N 1
ATOM 949 C CA . LYS B 1 3 ? -12.086 9.344 3.605 1 96.31 3 LYS B CA 1
ATOM 950 C C . LYS B 1 3 ? -10.648 9.398 3.09 1 96.31 3 LYS B C 1
ATOM 952 O O . LYS B 1 3 ? -9.734 9.773 3.822 1 96.31 3 LYS B O 1
ATOM 957 N N . ARG B 1 4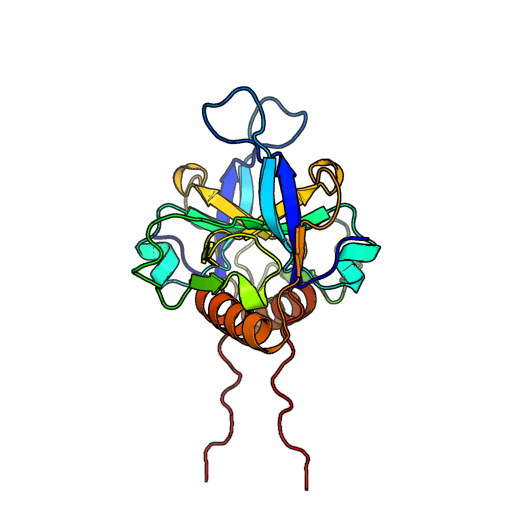 ? -10.547 9.016 1.785 1 98.19 4 ARG B N 1
ATOM 958 C CA . ARG B 1 4 ? -9.25 9.195 1.14 1 98.19 4 ARG B CA 1
ATOM 959 C C . ARG B 1 4 ? -8.812 10.656 1.187 1 98.19 4 ARG B C 1
ATOM 961 O O . ARG B 1 4 ? -9.602 11.555 0.904 1 98.19 4 ARG B O 1
ATOM 968 N N . GLY B 1 5 ? -7.586 10.836 1.589 1 98.25 5 GLY B N 1
ATOM 969 C CA . GLY B 1 5 ? -7.09 12.195 1.764 1 98.25 5 GLY B CA 1
ATOM 970 C C . GLY B 1 5 ? -7.254 12.711 3.18 1 98.25 5 GLY B C 1
ATOM 971 O O . GLY B 1 5 ? -6.707 13.758 3.531 1 98.25 5 GLY B O 1
ATOM 972 N N . GLY B 1 6 ? -8.047 11.977 3.982 1 98.19 6 GLY B N 1
ATOM 973 C CA . GLY B 1 6 ? -8.188 12.336 5.383 1 98.19 6 GLY B CA 1
ATOM 974 C C . GLY B 1 6 ? -7.023 11.867 6.238 1 98.19 6 GLY B C 1
ATOM 975 O O . GLY B 1 6 ? -6.441 10.812 5.977 1 98.19 6 GLY B O 1
ATOM 976 N N . ILE B 1 7 ? -6.715 12.672 7.258 1 98.19 7 ILE B N 1
ATOM 977 C CA . ILE B 1 7 ? -5.68 12.328 8.227 1 98.19 7 ILE B CA 1
ATOM 978 C C . ILE B 1 7 ? -6.316 11.961 9.562 1 98.19 7 ILE B C 1
ATOM 980 O O . ILE B 1 7 ? -7.137 12.719 10.094 1 98.19 7 ILE B O 1
ATOM 984 N N . TYR B 1 8 ? -5.949 10.812 10.055 1 97.31 8 TYR B N 1
ATOM 985 C CA . TYR B 1 8 ? -6.516 10.289 11.289 1 97.31 8 TYR B CA 1
ATOM 986 C C . TYR B 1 8 ? -5.418 9.766 12.211 1 97.31 8 TYR B C 1
ATOM 988 O O . TYR B 1 8 ? -4.352 9.359 11.75 1 97.31 8 TYR B O 1
ATOM 996 N N . ALA B 1 9 ? -5.711 9.82 13.508 1 96.12 9 ALA B N 1
ATOM 997 C CA . ALA B 1 9 ? -4.805 9.188 14.469 1 96.12 9 ALA B CA 1
ATOM 998 C C . ALA B 1 9 ? -5.004 7.672 14.492 1 96.12 9 ALA B C 1
ATOM 1000 O O . ALA B 1 9 ? -6.133 7.191 14.578 1 96.12 9 ALA B O 1
ATOM 1001 N N . VAL B 1 10 ? -3.895 6.973 14.391 1 95.5 10 VAL B N 1
ATOM 1002 C CA . VAL B 1 10 ? -3.955 5.516 14.352 1 95.5 10 VAL B CA 1
ATOM 1003 C C . VAL B 1 10 ? -3.027 4.926 15.414 1 95.5 10 VAL B C 1
ATOM 1005 O O . VAL B 1 10 ? -1.9 5.395 15.586 1 95.5 10 VAL B O 1
ATOM 1008 N N . ASN B 1 11 ? -3.527 3.902 16.109 1 93 11 ASN B N 1
ATOM 1009 C CA . ASN B 1 11 ? -2.674 3.129 17 1 93 11 ASN B CA 1
ATOM 1010 C C . ASN B 1 11 ? -1.86 2.088 16.234 1 93 11 ASN B C 1
ATOM 1012 O O . ASN B 1 11 ? -2.391 1.049 15.836 1 93 11 ASN B O 1
ATOM 1016 N N . LEU B 1 12 ? -0.659 2.41 15.906 1 86.62 12 LEU B N 1
ATOM 1017 C CA . LEU B 1 12 ? 0.205 1.478 15.195 1 86.62 12 LEU B CA 1
ATOM 1018 C C . LEU B 1 12 ? 1.047 0.659 16.172 1 86.62 12 LEU B C 1
ATOM 1020 O O . LEU B 1 12 ? 1.581 1.2 17.141 1 86.62 12 LEU B O 1
ATOM 1024 N N . PRO B 1 13 ? 0.882 -0.734 15.898 1 68.94 13 PRO B N 1
ATOM 1025 C CA . PRO B 1 13 ? 1.793 -1.513 16.75 1 68.94 13 PRO B CA 1
ATOM 1026 C C . PRO B 1 13 ? 3.264 -1.229 16.438 1 68.94 13 PRO B C 1
ATOM 1028 O O . PRO B 1 13 ? 3.646 -1.114 15.273 1 68.94 13 PRO B O 1
ATOM 1031 N N . HIS B 1 14 ? 3.898 -0.51 17.109 1 59.44 14 HIS B N 1
ATOM 1032 C CA . HIS B 1 14 ? 5.332 -0.34 16.906 1 59.44 14 HIS B CA 1
ATOM 1033 C C . HIS B 1 14 ? 6.125 -1.454 17.578 1 59.44 14 HIS B C 1
ATOM 1035 O O . HIS B 1 14 ? 5.672 -2.029 18.562 1 59.44 14 HIS B O 1
ATOM 1041 N N . GLY B 1 15 ? 7.199 -1.895 16.797 1 50.19 15 GLY B N 1
ATOM 1042 C CA . GLY B 1 15 ? 8.109 -2.92 17.281 1 50.19 15 GLY B CA 1
ATOM 1043 C C . GLY B 1 15 ? 8.047 -3.113 18.781 1 50.19 15 GLY B C 1
ATOM 1044 O O . GLY B 1 15 ? 6.996 -3.461 19.328 1 50.19 15 GLY B O 1
ATOM 1045 N N . ASP B 1 16 ? 9.133 -2.52 19.406 1 49.16 16 ASP B N 1
ATOM 1046 C CA . ASP B 1 16 ? 9.523 -2.809 20.781 1 49.16 16 ASP B CA 1
ATOM 1047 C C . ASP B 1 16 ? 8.531 -2.203 21.766 1 49.16 16 ASP B C 1
ATOM 1049 O O . ASP B 1 16 ? 8.688 -2.355 22.984 1 49.16 16 ASP B O 1
ATOM 1053 N N . ARG B 1 17 ? 7.68 -1.461 21.219 1 51.72 17 ARG B N 1
ATOM 1054 C CA . ARG B 1 17 ? 6.887 -0.819 22.266 1 51.72 17 ARG B CA 1
ATOM 1055 C C . ARG B 1 17 ? 5.586 -1.578 22.5 1 51.72 17 ARG B C 1
ATOM 1057 O O . ARG B 1 17 ? 4.996 -2.127 21.578 1 51.72 17 ARG B O 1
ATOM 1064 N N . ARG B 1 18 ? 5.305 -1.899 23.781 1 52.81 18 ARG B N 1
ATOM 1065 C CA . ARG B 1 18 ? 4.184 -2.621 24.375 1 52.81 18 ARG B CA 1
ATOM 1066 C C . ARG B 1 18 ? 2.859 -1.928 24.062 1 52.81 18 ARG B C 1
ATOM 1068 O O . ARG B 1 18 ? 1.8 -2.557 24.094 1 52.81 18 ARG B O 1
ATOM 1075 N N . GLU B 1 19 ? 2.953 -0.457 23.938 1 59.34 19 GLU B N 1
ATOM 1076 C CA . GLU B 1 19 ? 1.68 0.24 23.781 1 59.34 19 GLU B CA 1
ATOM 1077 C C . GLU B 1 19 ? 1.61 0.977 22.453 1 59.34 19 GLU B C 1
ATOM 1079 O O . GLU B 1 19 ? 2.568 1.642 22.047 1 59.34 19 GLU B O 1
ATOM 1084 N N . PRO B 1 20 ? 0.5 0.725 21.797 1 63.59 20 PRO B N 1
ATOM 1085 C CA . PRO B 1 20 ? 0.317 1.45 20.531 1 63.59 20 PRO B CA 1
ATOM 1086 C C . PRO B 1 20 ? 0.292 2.965 20.719 1 63.59 20 PRO B C 1
ATOM 1088 O O . PRO B 1 20 ? -0.168 3.453 21.766 1 63.59 20 PRO B O 1
ATOM 1091 N N . GLU B 1 21 ? 1.158 3.682 20.047 1 78.19 21 GLU B N 1
ATOM 1092 C CA . GLU B 1 21 ? 1.125 5.141 20.031 1 78.19 21 GLU B CA 1
ATOM 1093 C C . GLU B 1 21 ? 0.322 5.668 18.844 1 78.19 21 GLU B C 1
ATOM 1095 O O . GLU B 1 21 ? 0.496 5.203 17.719 1 78.19 21 GLU B O 1
ATOM 1100 N N . ALA B 1 22 ? -0.622 6.562 19.234 1 90 22 ALA B N 1
ATOM 1101 C CA . ALA B 1 22 ? -1.433 7.172 18.172 1 90 22 ALA B CA 1
ATOM 1102 C C . ALA B 1 22 ? -0.58 8.047 17.266 1 90 22 ALA B C 1
ATOM 1104 O O . ALA B 1 22 ? 0.111 8.953 17.734 1 90 22 ALA B O 1
ATOM 1105 N N . CYS B 1 23 ? -0.548 7.676 16.031 1 92.44 23 CYS B N 1
ATOM 1106 C CA . CYS B 1 23 ? 0.226 8.375 15 1 92.44 23 CYS B CA 1
ATOM 1107 C C . CYS B 1 23 ? -0.678 8.883 13.891 1 92.44 23 CYS B C 1
ATOM 1109 O O . CYS B 1 23 ? -1.551 8.164 13.406 1 92.44 23 CYS B O 1
ATOM 1111 N N . PRO B 1 24 ? -0.56 10.266 13.586 1 96.25 24 PRO B N 1
ATOM 1112 C CA . PRO B 1 24 ? -1.348 10.727 12.445 1 96.25 24 PRO B CA 1
ATOM 1113 C C . PRO B 1 24 ? -0.999 9.992 11.148 1 96.25 24 PRO B C 1
ATOM 1115 O O . PRO B 1 24 ? 0.181 9.805 10.844 1 96.25 24 PRO B O 1
ATOM 1118 N N . CYS B 1 25 ? -1.978 9.578 10.445 1 97.5 25 CYS B N 1
ATOM 1119 C CA . CYS B 1 25 ? -1.801 8.844 9.195 1 97.5 25 CYS B CA 1
ATOM 1120 C C . CYS B 1 25 ? -2.725 9.375 8.109 1 97.5 25 CYS B C 1
ATOM 1122 O O . CYS B 1 25 ? -3.857 9.773 8.391 1 97.5 25 CYS B O 1
ATOM 1124 N N . LEU B 1 26 ? -2.232 9.383 6.922 1 98.56 26 LEU B N 1
ATOM 1125 C CA . LEU B 1 26 ? -3.021 9.75 5.75 1 98.56 26 LEU B CA 1
ATOM 1126 C C . LEU B 1 26 ? -3.725 8.531 5.168 1 98.56 26 LEU B C 1
ATOM 1128 O O . LEU B 1 26 ? -3.084 7.516 4.887 1 98.56 26 LEU B O 1
ATOM 1132 N N . VAL B 1 27 ? -5 8.633 5.004 1 98.56 27 VAL B N 1
ATOM 1133 C CA . VAL B 1 27 ? -5.75 7.574 4.336 1 98.56 27 VAL B CA 1
ATOM 1134 C C . VAL B 1 27 ? -5.562 7.68 2.824 1 98.56 27 VAL B C 1
ATOM 1136 O O . VAL B 1 27 ? -5.801 8.734 2.236 1 98.56 27 VAL B O 1
ATOM 1139 N N . VAL B 1 28 ? -5.191 6.516 2.201 1 98.56 28 VAL B N 1
ATOM 1140 C CA . VAL B 1 28 ? -4.922 6.59 0.77 1 98.56 28 VAL B CA 1
ATOM 1141 C C . VAL B 1 28 ? -5.793 5.574 0.029 1 98.56 28 VAL B C 1
ATOM 1143 O O . VAL B 1 28 ? -5.801 5.539 -1.203 1 98.56 28 VAL B O 1
ATOM 1146 N N . SER B 1 29 ? -6.484 4.629 0.713 1 98.25 29 SER B N 1
ATOM 1147 C CA . SER B 1 29 ? -7.434 3.738 0.054 1 98.25 29 SER B CA 1
ATOM 1148 C C . SER B 1 29 ? -8.672 4.5 -0.415 1 98.25 29 SER B C 1
ATOM 1150 O O . SER B 1 29 ? -9.055 5.504 0.191 1 98.25 29 SER B O 1
ATOM 1152 N N . ASN B 1 30 ? -9.266 4 -1.506 1 97.56 30 ASN B N 1
ATOM 1153 C CA . ASN B 1 30 ? -10.391 4.707 -2.115 1 97.56 30 ASN B CA 1
ATOM 1154 C C . ASN B 1 30 ? -11.617 4.707 -1.206 1 97.56 30 ASN B C 1
ATOM 1156 O O . ASN B 1 30 ? -11.711 3.891 -0.287 1 97.56 30 ASN B O 1
ATOM 1160 N N . ASN B 1 31 ? -12.562 5.586 -1.513 1 97.5 31 ASN B N 1
ATOM 1161 C CA . ASN B 1 31 ? -13.688 5.824 -0.613 1 97.5 31 ASN B CA 1
ATOM 1162 C C . ASN B 1 31 ? -14.656 4.648 -0.606 1 97.5 31 ASN B C 1
ATOM 1164 O O . ASN B 1 31 ? -15.297 4.371 0.41 1 97.5 31 ASN B O 1
ATOM 1168 N N . ILE B 1 32 ? -14.875 3.99 -1.703 1 96.75 32 ILE B N 1
ATOM 1169 C CA . ILE B 1 32 ? -15.758 2.828 -1.744 1 96.75 32 ILE B CA 1
ATOM 1170 C C . ILE B 1 32 ? -15.219 1.739 -0.819 1 96.75 32 ILE B C 1
ATOM 1172 O O . ILE B 1 32 ? -15.953 1.205 0.016 1 96.75 32 ILE B O 1
ATOM 1176 N N . SER B 1 33 ? -13.945 1.432 -0.966 1 96.81 33 SER B N 1
ATOM 1177 C CA . SER B 1 33 ? -13.312 0.471 -0.066 1 96.81 33 SER B CA 1
ATOM 1178 C C . SER B 1 33 ? -13.422 0.921 1.387 1 96.81 33 SER B C 1
ATOM 1180 O O . SER B 1 33 ? -13.727 0.118 2.27 1 96.81 33 SER B O 1
ATOM 1182 N N . ASN B 1 34 ? -13.141 2.176 1.644 1 97.25 34 ASN B N 1
ATOM 1183 C CA . ASN B 1 34 ? -13.203 2.723 2.994 1 97.25 34 ASN B CA 1
ATOM 1184 C C . ASN B 1 34 ? -14.594 2.555 3.6 1 97.25 34 ASN B C 1
ATOM 1186 O O . ASN B 1 34 ? -14.734 2.41 4.812 1 97.25 34 ASN B O 1
ATOM 1190 N N . GLU B 1 35 ? -15.555 2.609 2.807 1 96.38 35 GLU B N 1
ATOM 1191 C CA . GLU B 1 35 ? -16.922 2.506 3.285 1 96.38 35 GLU B CA 1
ATOM 1192 C C . GLU B 1 35 ? -17.281 1.061 3.621 1 96.38 35 GLU B C 1
ATOM 1194 O O . GLU B 1 35 ? -17.938 0.796 4.637 1 96.38 35 GLU B O 1
ATOM 1199 N N . TYR B 1 36 ? -16.812 0.125 2.877 1 96.12 36 TYR B N 1
ATOM 1200 C CA . TYR B 1 36 ? -17.391 -1.214 2.957 1 96.12 36 TYR B CA 1
ATOM 1201 C C . TYR B 1 36 ? -16.406 -2.193 3.58 1 96.12 36 TYR B C 1
ATOM 1203 O O . TYR B 1 36 ? -16.797 -3.268 4.043 1 96.12 36 TYR B O 1
ATOM 1211 N N . SER B 1 37 ? -15.219 -1.894 3.557 1 96.5 37 SER B N 1
ATOM 1212 C CA . SER B 1 37 ? -14.195 -2.785 4.09 1 96.5 37 SER B CA 1
ATOM 1213 C C . SER B 1 37 ? -13.906 -2.482 5.559 1 96.5 37 SER B C 1
ATOM 1215 O O . SER B 1 37 ? -13.945 -1.323 5.977 1 96.5 37 SER B O 1
ATOM 1217 N N . PRO B 1 38 ? -13.609 -3.49 6.32 1 96.62 38 PRO B N 1
ATOM 1218 C CA . PRO B 1 38 ? -13.211 -3.244 7.711 1 96.62 38 PRO B CA 1
ATOM 1219 C C . PRO B 1 38 ? -11.789 -2.703 7.832 1 96.62 38 PRO B C 1
ATOM 1221 O O . PRO B 1 38 ? -11.367 -2.311 8.922 1 96.62 38 PRO B O 1
ATOM 1224 N N . VAL B 1 39 ? -11.047 -2.707 6.715 1 96.69 39 VAL B N 1
ATOM 1225 C CA . VAL B 1 39 ? -9.656 -2.254 6.762 1 96.69 39 VAL B CA 1
ATOM 1226 C C . VAL B 1 39 ? -9.492 -0.998 5.91 1 96.69 39 VAL B C 1
ATOM 1228 O O . VAL B 1 39 ? -10.367 -0.672 5.102 1 96.69 39 VAL B O 1
ATOM 1231 N N . VAL B 1 40 ? -8.469 -0.291 6.145 1 97.31 40 VAL B N 1
ATOM 1232 C CA . VAL B 1 40 ? -8.117 0.918 5.406 1 97.31 40 VAL B CA 1
ATOM 1233 C C . VAL B 1 40 ? -6.605 0.975 5.203 1 97.31 40 VAL B C 1
ATOM 1235 O O . VAL B 1 40 ? -5.84 0.522 6.055 1 97.31 40 VAL B O 1
ATOM 1238 N N . THR B 1 41 ? -6.191 1.466 4.043 1 98.06 41 THR B N 1
ATOM 1239 C CA . THR B 1 41 ? -4.77 1.631 3.762 1 98.06 41 THR B CA 1
ATOM 1240 C C . THR B 1 41 ? -4.312 3.045 4.105 1 98.06 41 THR B C 1
ATOM 1242 O O . THR B 1 41 ? -4.949 4.023 3.715 1 98.06 41 THR B O 1
ATOM 1245 N N . ILE B 1 42 ? -3.178 3.123 4.844 1 98.12 42 ILE B N 1
ATOM 1246 C CA . ILE B 1 42 ? -2.727 4.414 5.352 1 98.12 42 ILE B CA 1
ATOM 1247 C C . ILE B 1 42 ? -1.227 4.57 5.109 1 98.12 42 ILE B C 1
ATOM 1249 O O . ILE B 1 42 ? -0.539 3.594 4.801 1 98.12 42 ILE B O 1
ATOM 1253 N N . ILE B 1 43 ? -0.784 5.773 5.18 1 98.25 43 ILE B N 1
ATOM 1254 C CA . ILE B 1 43 ? 0.625 6.141 5.258 1 98.25 43 ILE B CA 1
ATOM 1255 C C . ILE B 1 43 ? 0.863 7.02 6.484 1 98.25 43 ILE B C 1
ATOM 1257 O O . ILE B 1 43 ? 0.25 8.078 6.625 1 98.25 43 ILE B O 1
ATOM 1261 N N . PRO B 1 44 ? 1.747 6.617 7.363 1 97.06 44 PRO B N 1
ATOM 1262 C CA . PRO B 1 44 ? 2.014 7.453 8.531 1 97.06 44 PRO B CA 1
ATOM 1263 C C . PRO B 1 44 ? 2.697 8.773 8.18 1 97.06 44 PRO B C 1
ATOM 1265 O O . PRO B 1 44 ? 3.484 8.82 7.227 1 97.06 44 PRO B O 1
ATOM 1268 N N . LEU B 1 45 ? 2.4 9.773 8.945 1 97.5 45 LEU B N 1
ATOM 1269 C CA . LEU B 1 45 ? 3.074 11.055 8.781 1 97.5 45 LEU B CA 1
ATOM 1270 C C . LEU B 1 45 ? 4.375 11.086 9.578 1 97.5 45 LEU B C 1
ATOM 1272 O O . LEU B 1 45 ? 4.488 10.445 10.625 1 97.5 45 LEU B O 1
ATOM 1276 N N . SER B 1 46 ? 5.27 11.773 9.062 1 96.56 46 SER B N 1
ATOM 1277 C CA . SER B 1 46 ? 6.508 12.117 9.758 1 96.56 46 SER B CA 1
ATOM 1278 C C . SER B 1 46 ? 6.66 13.625 9.906 1 96.56 46 SER B C 1
ATOM 1280 O O . SER B 1 46 ? 6.297 14.383 9 1 96.56 46 SER B O 1
ATOM 1282 N N . PHE B 1 47 ? 7.211 14.008 10.984 1 96.06 47 PHE B N 1
ATOM 1283 C CA . PHE B 1 47 ? 7.371 15.43 11.258 1 96.06 47 PHE B CA 1
ATOM 1284 C C . PHE B 1 47 ? 8.844 15.812 11.289 1 96.06 47 PHE B C 1
ATOM 1286 O O . PHE B 1 47 ? 9.188 16.938 11.633 1 96.06 47 PHE B O 1
ATOM 1293 N N . THR B 1 48 ? 9.656 14.891 10.945 1 94.88 48 THR B N 1
ATOM 1294 C CA . THR B 1 48 ? 11.094 15.117 11.023 1 94.88 48 THR B CA 1
ATOM 1295 C C . THR B 1 48 ? 11.727 15.109 9.633 1 94.88 48 THR B C 1
ATOM 1297 O O . THR B 1 48 ? 11.125 14.602 8.68 1 94.88 48 THR B O 1
ATOM 1300 N N . HIS B 1 49 ? 12.906 15.742 9.508 1 96.19 49 HIS B N 1
ATOM 1301 C CA . HIS B 1 49 ? 13.711 15.742 8.289 1 96.19 49 HIS B CA 1
ATOM 1302 C C . HIS B 1 49 ? 12.914 16.281 7.109 1 96.19 49 HIS B C 1
ATOM 1304 O O . HIS B 1 49 ? 12.938 15.711 6.02 1 96.19 49 HIS B O 1
ATOM 1310 N N . LEU B 1 50 ? 12.203 17.297 7.43 1 97.12 50 LEU B N 1
ATOM 1311 C CA . LEU B 1 50 ? 11.32 17.891 6.434 1 97.12 50 LEU B CA 1
ATOM 1312 C C . LEU B 1 50 ? 12.117 18.688 5.402 1 97.12 50 LEU B C 1
ATOM 1314 O O . LEU B 1 50 ? 11.586 19.078 4.363 1 97.12 50 LEU B O 1
ATOM 1318 N N . GLU B 1 51 ? 13.398 18.875 5.609 1 96.38 51 GLU B N 1
ATOM 1319 C CA . GLU B 1 51 ? 14.258 19.625 4.703 1 96.38 51 GLU B CA 1
ATOM 1320 C C . GLU B 1 51 ? 14.594 18.812 3.459 1 96.38 51 GLU B C 1
ATOM 1322 O O . GLU B 1 51 ? 15.023 19.359 2.441 1 96.38 51 GLU B O 1
ATOM 1327 N N . LYS B 1 52 ? 14.453 17.547 3.52 1 97.25 52 LYS B N 1
ATOM 1328 C CA . LYS B 1 52 ? 14.688 16.641 2.391 1 97.25 52 LYS B CA 1
ATOM 1329 C C . LYS B 1 52 ? 13.43 15.859 2.037 1 97.25 52 LYS B C 1
ATOM 1331 O O . LYS B 1 52 ? 12.875 15.156 2.883 1 97.25 52 LYS B O 1
ATOM 1336 N N . ILE B 1 53 ? 13.016 16.078 0.851 1 97.88 53 ILE B N 1
ATOM 1337 C CA . ILE B 1 53 ? 11.844 15.367 0.356 1 97.88 53 ILE B CA 1
ATOM 1338 C C . ILE B 1 53 ? 12.234 14.508 -0.848 1 97.88 53 ILE B C 1
ATOM 1340 O O . ILE B 1 53 ? 12.555 15.039 -1.915 1 97.88 53 ILE B O 1
ATOM 1344 N N . TYR B 1 54 ? 12.234 13.227 -0.688 1 97.31 54 TYR B N 1
ATOM 1345 C CA . TYR B 1 54 ? 12.547 12.305 -1.775 1 97.31 54 TYR B CA 1
ATOM 1346 C C . TYR B 1 54 ? 11.367 12.172 -2.73 1 97.31 54 TYR B C 1
ATOM 1348 O O . TYR B 1 54 ? 10.242 12.547 -2.395 1 97.31 54 TYR B O 1
ATOM 1356 N N . ASP B 1 55 ? 11.555 11.555 -3.926 1 96.25 55 ASP B N 1
ATOM 1357 C CA . ASP B 1 55 ? 10.539 11.438 -4.965 1 96.25 55 ASP B CA 1
ATOM 1358 C C . ASP B 1 55 ? 9.359 10.594 -4.484 1 96.25 55 ASP B C 1
ATOM 1360 O O . ASP B 1 55 ? 8.227 10.797 -4.934 1 96.25 55 ASP B O 1
ATOM 1364 N N . PHE B 1 56 ? 9.625 9.688 -3.598 1 97.19 56 PHE B N 1
ATOM 1365 C CA . PHE B 1 56 ? 8.555 8.82 -3.109 1 97.19 56 PHE B CA 1
ATOM 1366 C C . PHE B 1 56 ? 7.879 9.438 -1.89 1 97.19 56 PHE B C 1
ATOM 1368 O O . PHE B 1 56 ? 6.984 8.828 -1.301 1 97.19 56 PHE B O 1
ATOM 1375 N N . GLU B 1 57 ? 8.336 10.602 -1.434 1 98.38 57 GLU B N 1
ATOM 1376 C CA . GLU B 1 57 ? 7.734 11.32 -0.317 1 98.38 57 GLU B CA 1
ATOM 1377 C C . GLU B 1 57 ? 6.918 12.516 -0.806 1 98.38 57 GLU B C 1
ATOM 1379 O O . GLU B 1 57 ? 7.09 12.969 -1.939 1 98.38 57 GLU B O 1
ATOM 1384 N N . THR B 1 58 ? 5.996 12.938 -0.005 1 98.5 58 THR B N 1
ATOM 1385 C CA . THR B 1 58 ? 5.195 14.133 -0.266 1 98.5 58 THR B CA 1
ATOM 1386 C C . THR B 1 58 ? 5.211 15.07 0.938 1 98.5 58 THR B C 1
ATOM 1388 O O . THR B 1 58 ? 4.891 14.656 2.055 1 98.5 58 THR B O 1
ATOM 1391 N N . PHE B 1 59 ? 5.633 16.281 0.736 1 98.38 59 PHE B N 1
ATOM 1392 C CA . PHE B 1 59 ? 5.562 17.312 1.762 1 98.38 59 PHE B CA 1
ATOM 1393 C C . PHE B 1 59 ? 4.121 17.766 1.98 1 98.38 59 PHE B C 1
ATOM 1395 O O . PHE B 1 59 ? 3.385 17.984 1.019 1 98.38 59 PHE B O 1
ATOM 1402 N N . LEU B 1 60 ? 3.705 17.75 3.213 1 98.19 60 LEU B N 1
ATOM 1403 C CA . LEU B 1 60 ? 2.377 18.203 3.607 1 98.19 60 LEU B CA 1
ATOM 1404 C C . LEU B 1 60 ? 2.465 19.484 4.43 1 98.19 60 LEU B C 1
ATOM 1406 O O . LEU B 1 60 ? 2.615 19.438 5.652 1 98.19 60 LEU B O 1
ATOM 1410 N N . PRO B 1 61 ? 2.307 20.625 3.756 1 97.69 61 PRO B N 1
ATOM 1411 C CA . PRO B 1 61 ? 2.305 21.859 4.531 1 97.69 61 PRO B CA 1
ATOM 1412 C C . PRO B 1 61 ? 1.109 21.969 5.473 1 97.69 61 PRO B C 1
ATOM 1414 O O . PRO B 1 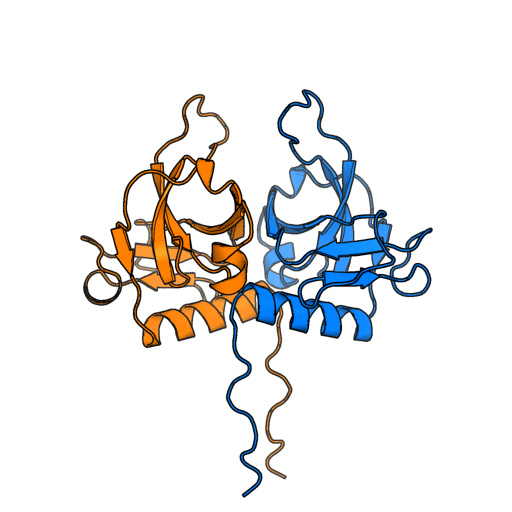61 ? 0.016 21.5 5.145 1 97.69 61 PRO B O 1
ATOM 1417 N N . ALA B 1 62 ? 1.375 22.594 6.594 1 94.81 62 ALA B N 1
ATOM 1418 C CA . ALA B 1 62 ? 0.286 22.828 7.539 1 94.81 62 ALA B CA 1
ATOM 1419 C C . ALA B 1 62 ? -0.918 23.453 6.852 1 94.81 62 ALA B C 1
ATOM 1421 O O . ALA B 1 62 ? -2.053 23.016 7.035 1 94.81 62 ALA B O 1
ATOM 1422 N N . ALA B 1 63 ? -0.815 24.469 6.043 1 89.56 63 ALA B N 1
ATOM 1423 C CA . ALA B 1 63 ? -1.878 25.219 5.383 1 89.56 63 ALA B CA 1
ATOM 1424 C C . ALA B 1 63 ? -2.676 24.328 4.438 1 89.56 63 ALA B C 1
ATOM 1426 O O . ALA B 1 63 ? -3.881 24.516 4.262 1 89.56 63 ALA B O 1
ATOM 1427 N N . GLY B 1 64 ? -2.145 23.266 3.945 1 87.25 64 GLY B N 1
ATOM 1428 C CA . GLY B 1 64 ? -2.795 22.438 2.938 1 87.25 64 GLY B CA 1
ATOM 1429 C C . GLY B 1 64 ? -3.201 21.062 3.455 1 87.25 64 GLY B C 1
ATOM 1430 O O . GLY B 1 64 ? -3.762 20.266 2.715 1 87.25 64 GLY B O 1
ATOM 1431 N N . SER B 1 65 ? -3.039 20.828 4.715 1 92.69 65 SER B N 1
ATOM 1432 C CA . SER B 1 65 ? -3.285 19.5 5.242 1 92.69 65 SER B CA 1
ATOM 1433 C C . SER B 1 65 ? -4.191 19.547 6.469 1 92.69 65 SER B C 1
ATOM 1435 O O . SER B 1 65 ? -4.66 18.5 6.941 1 92.69 65 SER B O 1
ATOM 1437 N N . GLY B 1 66 ? -4.484 20.766 6.949 1 91 66 GLY B N 1
ATOM 1438 C CA . GLY B 1 66 ? -5.285 20.875 8.156 1 91 66 GLY B CA 1
ATOM 1439 C C . GLY B 1 66 ? -4.523 20.5 9.414 1 91 66 GLY B C 1
ATOM 1440 O O . GLY B 1 66 ? -5.117 20.328 10.484 1 91 66 GLY B O 1
ATOM 1441 N N . LEU B 1 67 ? -3.229 20.422 9.305 1 93.62 67 LEU B N 1
ATOM 1442 C CA . LEU B 1 67 ? -2.361 20.109 10.438 1 93.62 67 LEU B CA 1
ATOM 1443 C C . LEU B 1 67 ? -1.822 21.375 11.078 1 93.62 67 LEU B C 1
ATOM 1445 O O . LEU B 1 67 ? -1.861 22.453 10.477 1 93.62 67 LEU B O 1
ATOM 1449 N N . GLU B 1 68 ? -1.378 21.234 12.305 1 93.75 68 GLU B N 1
ATOM 1450 C CA . GLU B 1 68 ? -0.807 22.375 13.023 1 93.75 68 GLU B CA 1
ATOM 1451 C C . GLU B 1 68 ? 0.634 22.625 12.594 1 93.75 68 GLU B C 1
ATOM 1453 O O . GLU B 1 68 ? 1.156 23.719 12.773 1 93.75 68 GLU B O 1
ATOM 1458 N N . LYS B 1 69 ? 1.266 21.641 12.086 1 95.38 69 LYS B N 1
ATOM 1459 C CA . LYS B 1 69 ? 2.66 21.75 11.664 1 95.38 69 LYS B CA 1
ATOM 1460 C C . LYS B 1 69 ? 2.898 21.016 10.352 1 95.38 69 LYS B C 1
ATOM 1462 O O . LYS B 1 69 ? 2.113 20.141 9.969 1 95.38 69 LYS B O 1
ATOM 1467 N N . ASP B 1 70 ? 3.992 21.453 9.734 1 97.69 70 ASP B N 1
ATOM 1468 C CA . ASP B 1 70 ? 4.406 20.781 8.508 1 97.69 70 ASP B CA 1
ATOM 1469 C C . ASP B 1 70 ? 4.734 19.312 8.758 1 97.69 70 ASP B C 1
ATOM 1471 O O . ASP B 1 70 ? 5.199 18.953 9.844 1 97.69 70 ASP B O 1
ATOM 1475 N N . ALA B 1 71 ? 4.469 18.516 7.758 1 98.12 71 ALA B N 1
ATOM 1476 C CA . ALA B 1 71 ? 4.75 17.078 7.828 1 98.12 71 ALA B CA 1
ATOM 1477 C C . ALA B 1 71 ? 5.09 16.516 6.449 1 98.12 71 ALA B C 1
ATOM 1479 O O . ALA B 1 71 ? 5.172 17.266 5.473 1 98.12 71 ALA B O 1
ATOM 1480 N N . LYS B 1 72 ? 5.438 15.289 6.418 1 98.38 72 LYS B N 1
ATOM 1481 C CA . LYS B 1 72 ? 5.566 14.57 5.156 1 98.38 72 LYS B CA 1
ATOM 1482 C C . LYS B 1 72 ? 5.086 13.125 5.297 1 98.38 72 LYS B C 1
ATOM 1484 O O . LYS B 1 72 ? 4.922 12.625 6.414 1 98.38 72 LYS B O 1
ATOM 1489 N N . ILE B 1 73 ? 4.742 12.609 4.227 1 98.12 73 ILE B N 1
ATOM 1490 C CA . ILE B 1 73 ? 4.477 11.18 4.191 1 98.12 73 ILE B CA 1
ATOM 1491 C C . ILE B 1 73 ? 5.477 10.492 3.266 1 98.12 73 ILE B C 1
ATOM 1493 O O . ILE B 1 73 ? 5.984 11.102 2.326 1 98.12 73 ILE B O 1
ATOM 1497 N N . SER B 1 74 ? 5.785 9.281 3.623 1 98 74 SER B N 1
ATOM 1498 C CA . SER B 1 74 ? 6.652 8.43 2.812 1 98 74 SER B CA 1
ATOM 1499 C C . SER B 1 74 ? 5.875 7.246 2.234 1 98 74 SER B C 1
ATOM 1501 O O . SER B 1 74 ? 5.539 6.305 2.955 1 98 74 SER B O 1
ATOM 1503 N N . SER B 1 75 ? 5.703 7.258 0.915 1 97.94 75 SER B N 1
ATOM 1504 C CA . SER B 1 75 ? 4.824 6.309 0.239 1 97.94 75 SER B CA 1
ATOM 1505 C C . SER B 1 75 ? 5.41 4.902 0.261 1 97.94 75 SER B C 1
ATOM 1507 O O . SER B 1 75 ? 4.715 3.932 -0.047 1 97.94 75 SER B O 1
ATOM 1509 N N . HIS B 1 76 ? 6.656 4.793 0.601 1 97.5 76 HIS B N 1
ATOM 1510 C CA . HIS B 1 76 ? 7.215 3.447 0.688 1 97.5 76 HIS B CA 1
ATOM 1511 C C . HIS B 1 76 ? 6.75 2.738 1.956 1 97.5 76 HIS B C 1
ATOM 1513 O O . HIS B 1 76 ? 6.977 1.537 2.121 1 97.5 76 HIS B O 1
ATOM 1519 N N . ILE B 1 77 ? 6.102 3.457 2.887 1 96.69 77 ILE B N 1
ATOM 1520 C CA . ILE B 1 77 ? 5.477 2.848 4.055 1 96.69 77 ILE B CA 1
ATOM 1521 C C . ILE B 1 77 ? 3.959 2.854 3.889 1 96.69 77 ILE B C 1
ATOM 1523 O O . ILE B 1 77 ? 3.283 3.787 4.332 1 96.69 77 ILE B O 1
ATOM 1527 N N . LEU B 1 78 ? 3.473 1.895 3.242 1 96.75 78 LEU B N 1
ATOM 1528 C CA . LEU B 1 78 ? 2.051 1.668 3.006 1 96.75 78 LEU B CA 1
ATOM 1529 C C . LEU B 1 78 ? 1.527 0.537 3.885 1 96.75 78 LEU B C 1
ATOM 1531 O O . LEU B 1 78 ? 2.002 -0.598 3.791 1 96.75 78 LEU B O 1
ATOM 1535 N N . ILE B 1 79 ? 0.522 0.843 4.664 1 95.31 79 ILE B N 1
ATOM 1536 C CA . ILE B 1 79 ? 0.044 -0.175 5.594 1 95.31 79 ILE B CA 1
ATOM 1537 C C . ILE B 1 79 ? -1.48 -0.252 5.535 1 95.31 79 ILE B C 1
ATOM 1539 O O . ILE B 1 79 ? -2.16 0.776 5.52 1 95.31 79 ILE B O 1
ATOM 1543 N N . THR B 1 80 ? -1.959 -1.437 5.434 1 96.62 80 THR B N 1
ATOM 1544 C CA . THR B 1 80 ? -3.389 -1.667 5.605 1 96.62 80 THR B CA 1
ATOM 1545 C C . THR B 1 80 ? -3.697 -2.139 7.023 1 96.62 80 THR B C 1
ATOM 1547 O O . THR B 1 80 ? -3.117 -3.119 7.496 1 96.62 80 THR B O 1
ATOM 1550 N N . ILE B 1 81 ? -4.59 -1.408 7.668 1 94.31 81 ILE B N 1
ATOM 1551 C CA . ILE B 1 81 ? -4.883 -1.694 9.07 1 94.31 81 ILE B CA 1
ATOM 1552 C C . ILE B 1 81 ? -6.387 -1.892 9.25 1 94.31 81 ILE B C 1
ATOM 1554 O O . ILE B 1 81 ? -7.184 -1.425 8.438 1 94.31 81 ILE B O 1
ATOM 1558 N N . ASP B 1 82 ? -6.688 -2.6 10.375 1 95.06 82 ASP B N 1
ATOM 1559 C CA . ASP B 1 82 ? -8.07 -2.633 10.836 1 95.06 82 ASP B CA 1
ATOM 1560 C C . ASP B 1 82 ? -8.555 -1.24 11.234 1 95.06 82 ASP B C 1
ATOM 1562 O O . ASP B 1 82 ? -7.875 -0.541 11.992 1 95.06 82 ASP B O 1
ATOM 1566 N N . LYS B 1 83 ? -9.688 -0.842 10.789 1 95.44 83 LYS B N 1
ATOM 1567 C CA . LYS B 1 83 ? -10.25 0.47 11.109 1 95.44 83 LYS B CA 1
ATOM 1568 C C . LYS B 1 83 ? -10.445 0.64 12.609 1 95.44 83 LYS B C 1
ATOM 1570 O O . LYS B 1 83 ? -10.5 1.765 13.109 1 95.44 83 LYS B O 1
ATOM 1575 N N . ALA B 1 84 ? -10.555 -0.431 13.266 1 93.44 84 ALA B N 1
ATOM 1576 C CA . ALA B 1 84 ? -10.703 -0.396 14.719 1 93.44 84 ALA B CA 1
ATOM 1577 C C . ALA B 1 84 ? -9.484 0.249 15.375 1 93.44 84 ALA B C 1
ATOM 1579 O O . ALA B 1 84 ? -9.547 0.678 16.531 1 93.44 84 ALA B O 1
ATOM 1580 N N . ASN B 1 85 ? -8.344 0.337 14.656 1 93.56 85 ASN B N 1
ATOM 1581 C CA . ASN B 1 85 ? -7.121 0.926 15.188 1 93.56 85 ASN B CA 1
ATOM 1582 C C . ASN B 1 85 ? -7.109 2.443 15.023 1 93.56 85 ASN B C 1
ATOM 1584 O O . ASN B 1 85 ? -6.219 3.121 15.531 1 93.56 85 ASN B O 1
ATOM 1588 N N . VAL B 1 86 ? -8.031 2.982 14.273 1 93.56 86 VAL B N 1
ATOM 1589 C CA . VAL B 1 86 ? -8.164 4.426 14.125 1 93.56 86 VAL B CA 1
ATOM 1590 C C . VAL B 1 86 ? -8.836 5.012 15.367 1 93.56 86 VAL B C 1
ATOM 1592 O O . VAL B 1 86 ? -9.867 4.508 15.82 1 93.56 86 VAL B O 1
ATOM 1595 N N . VAL B 1 87 ? -8.188 6.047 15.797 1 90.75 87 VAL B N 1
ATOM 1596 C CA . VAL B 1 87 ? -8.695 6.586 17.062 1 90.75 87 VAL B CA 1
ATOM 1597 C C . VAL B 1 87 ? -9.086 8.055 16.875 1 90.75 87 VAL B C 1
ATOM 1599 O O . VAL B 1 87 ? -8.367 8.812 16.203 1 90.75 87 VAL B O 1
ATOM 1602 N N . GLY B 1 88 ? -10.234 8.375 17.297 1 88.56 88 GLY B N 1
ATOM 1603 C CA . GLY B 1 88 ? -10.68 9.758 17.328 1 88.56 88 GLY B CA 1
ATOM 1604 C C . GLY B 1 88 ? -11.211 10.242 16 1 88.56 88 GLY B C 1
ATOM 1605 O O . GLY B 1 88 ? -11.617 9.445 15.156 1 88.56 88 GLY B O 1
ATOM 1606 N N . GLU B 1 89 ? -11.258 11.609 15.844 1 92.19 89 GLU B N 1
ATOM 1607 C CA . GLU B 1 89 ? -11.805 12.25 14.648 1 92.19 89 GLU B CA 1
ATOM 1608 C C . GLU B 1 89 ? -10.703 12.594 13.656 1 92.19 89 GLU B C 1
ATOM 1610 O O . GLU B 1 89 ? -9.516 12.422 13.945 1 92.19 89 GLU B O 1
ATOM 1615 N N . ARG B 1 90 ? -11.18 13.055 12.547 1 96.25 90 ARG B N 1
ATOM 1616 C CA . ARG B 1 90 ? -10.234 13.477 11.516 1 96.25 90 ARG B CA 1
ATOM 1617 C C . ARG B 1 90 ? -9.391 14.648 11.992 1 96.25 90 ARG B C 1
ATOM 1619 O O . ARG B 1 90 ? -9.914 15.633 12.516 1 96.25 90 ARG B O 1
ATOM 1626 N N . LEU B 1 91 ? -8.117 14.523 11.797 1 96.25 91 LEU B N 1
ATOM 1627 C CA . LEU B 1 91 ? -7.16 15.547 12.203 1 96.25 91 LEU B CA 1
ATOM 1628 C C . LEU B 1 91 ? -6.969 16.578 11.102 1 96.25 91 LEU B C 1
ATOM 1630 O O . LEU B 1 91 ? -6.621 17.734 11.375 1 96.25 91 LEU B O 1
ATOM 1634 N N . GLY B 1 92 ? -7.109 16.203 9.914 1 97.25 92 GLY B N 1
ATOM 1635 C CA . GLY B 1 92 ? -6.879 17.047 8.75 1 97.25 92 GLY B CA 1
ATOM 1636 C C . GLY B 1 92 ? -7.328 16.422 7.449 1 97.25 92 GLY B C 1
ATOM 1637 O O . GLY B 1 92 ? -7.871 15.312 7.449 1 97.25 92 GLY B O 1
ATOM 1638 N N . PHE B 1 93 ? -7.238 17.156 6.445 1 98.06 93 PHE B N 1
ATOM 1639 C CA . PHE B 1 93 ? -7.594 16.734 5.102 1 98.06 93 PHE B CA 1
ATOM 1640 C C . PHE B 1 93 ? -6.73 17.438 4.059 1 98.06 93 PHE B C 1
ATOM 1642 O O . PHE B 1 93 ? -6.637 18.656 4.055 1 98.06 93 PHE B O 1
ATOM 1649 N N . ILE B 1 94 ? -6.129 16.625 3.225 1 97.69 94 ILE B N 1
ATOM 1650 C CA . ILE B 1 94 ? -5.262 17.281 2.25 1 97.69 94 ILE B CA 1
ATOM 1651 C C . ILE B 1 94 ? -6.07 17.672 1.021 1 97.69 94 ILE B C 1
ATOM 1653 O O . ILE B 1 94 ? -7.055 17.016 0.675 1 97.69 94 ILE B O 1
ATOM 1657 N N . ASN B 1 95 ? -5.637 18.75 0.365 1 95.19 95 ASN B N 1
ATOM 1658 C CA . ASN B 1 95 ? -6.379 19.219 -0.805 1 95.19 95 ASN B CA 1
ATOM 1659 C C . ASN B 1 95 ? -6.027 18.406 -2.047 1 95.19 95 ASN B C 1
ATOM 1661 O O . ASN B 1 95 ? -5.168 17.516 -1.994 1 95.19 95 ASN B O 1
ATOM 1665 N N . LYS B 1 96 ? -6.719 18.719 -3.127 1 94.62 96 LYS B N 1
ATOM 1666 C CA . LYS B 1 96 ? -6.598 17.953 -4.359 1 94.62 96 LYS B CA 1
ATOM 1667 C C . LYS B 1 96 ? -5.18 18.031 -4.922 1 94.62 96 LYS B C 1
ATOM 1669 O O . LYS B 1 96 ? -4.66 17.047 -5.457 1 94.62 96 LYS B O 1
ATOM 1674 N N . ALA B 1 97 ? -4.637 19.188 -4.84 1 94.94 97 ALA B N 1
ATOM 1675 C CA . ALA B 1 97 ? -3.289 19.375 -5.367 1 94.94 97 ALA B CA 1
ATOM 1676 C C . ALA B 1 97 ? -2.285 18.484 -4.641 1 94.94 97 ALA B C 1
ATOM 1678 O O . ALA B 1 97 ? -1.43 17.859 -5.27 1 94.94 97 ALA B O 1
ATOM 1679 N N . LEU B 1 98 ? -2.391 18.438 -3.348 1 96.81 98 LEU B N 1
ATOM 1680 C CA . LEU B 1 98 ? -1.513 17.578 -2.555 1 96.81 98 LEU B CA 1
ATOM 1681 C C . LEU B 1 98 ? -1.789 16.109 -2.836 1 96.81 98 LEU B C 1
ATOM 1683 O O . LEU B 1 98 ? -0.859 15.305 -2.908 1 96.81 98 LEU B O 1
ATOM 1687 N N . MET B 1 99 ? -3.051 15.797 -3.062 1 96.88 99 MET B N 1
ATOM 1688 C CA . MET B 1 99 ? -3.391 14.406 -3.352 1 96.88 99 MET B CA 1
ATOM 1689 C C . MET B 1 99 ? -2.787 13.961 -4.68 1 96.88 99 MET B C 1
ATOM 1691 O O . MET B 1 99 ? -2.393 12.805 -4.832 1 96.88 99 MET B O 1
ATOM 1695 N N . CYS B 1 100 ? -2.695 14.844 -5.613 1 96.12 100 CYS B N 1
ATOM 1696 C CA . CYS B 1 100 ? -2.049 14.539 -6.887 1 96.12 100 CYS B CA 1
ATOM 1697 C C . CYS B 1 100 ? -0.576 14.203 -6.684 1 96.12 100 CYS B C 1
ATOM 1699 O O . CYS B 1 100 ? -0.057 13.273 -7.297 1 96.12 100 CYS B O 1
ATOM 1701 N N . GLN B 1 101 ? 0.024 14.961 -5.785 1 96.88 101 GLN B N 1
ATOM 1702 C CA . GLN B 1 101 ? 1.421 14.68 -5.469 1 96.88 101 GLN B CA 1
ATOM 1703 C C . GLN B 1 101 ? 1.57 13.328 -4.781 1 96.88 101 GLN B C 1
ATOM 1705 O O . GLN B 1 101 ? 2.504 12.578 -5.07 1 96.88 101 GLN B O 1
ATOM 1710 N N . VAL B 1 102 ? 0.645 13.039 -3.898 1 97.88 102 VAL B N 1
ATOM 1711 C CA . VAL B 1 102 ? 0.636 11.742 -3.23 1 97.88 102 VAL B CA 1
ATOM 1712 C C . VAL B 1 102 ? 0.483 10.625 -4.262 1 97.88 102 VAL B C 1
ATOM 1714 O O . VAL B 1 102 ? 1.188 9.617 -4.203 1 97.88 102 VAL B O 1
ATOM 1717 N N . ASN B 1 103 ? -0.422 10.859 -5.25 1 97.5 103 ASN B N 1
ATOM 1718 C CA . ASN B 1 103 ? -0.628 9.875 -6.305 1 97.5 103 ASN B CA 1
ATOM 1719 C C . ASN B 1 103 ? 0.66 9.602 -7.074 1 97.5 103 ASN B C 1
ATOM 1721 O O . ASN B 1 103 ? 0.971 8.445 -7.379 1 97.5 103 ASN B O 1
ATOM 1725 N N . LYS B 1 104 ? 1.331 10.633 -7.402 1 96.25 104 LYS B N 1
ATOM 1726 C CA . LYS B 1 104 ? 2.578 10.484 -8.148 1 96.25 104 LYS B CA 1
ATOM 1727 C C . LYS B 1 104 ? 3.594 9.656 -7.359 1 96.25 104 LYS B C 1
ATOM 1729 O O . LYS B 1 104 ? 4.242 8.766 -7.91 1 96.25 104 LYS B O 1
ATOM 1734 N N . ALA B 1 105 ? 3.715 10.016 -6.066 1 97.62 105 ALA B N 1
ATOM 1735 C CA . ALA B 1 105 ? 4.648 9.289 -5.211 1 97.62 105 ALA B CA 1
ATOM 1736 C C . ALA B 1 105 ? 4.246 7.824 -5.078 1 97.62 105 ALA B C 1
ATOM 1738 O O . ALA B 1 105 ? 5.102 6.934 -5.086 1 97.62 105 ALA B O 1
ATOM 1739 N N . LEU B 1 106 ? 2.947 7.559 -4.949 1 98.12 106 LEU B N 1
ATOM 1740 C CA . LEU B 1 106 ? 2.438 6.195 -4.852 1 98.12 106 LEU B CA 1
ATOM 1741 C C . LEU B 1 106 ? 2.744 5.406 -6.121 1 98.12 106 LEU B C 1
ATOM 1743 O O . LEU B 1 106 ? 3.178 4.254 -6.051 1 98.12 106 LEU B O 1
ATOM 1747 N N . CYS B 1 107 ? 2.475 6.059 -7.27 1 97 107 CYS B N 1
ATOM 1748 C CA . CYS B 1 107 ? 2.758 5.406 -8.539 1 97 107 CYS B CA 1
ATOM 1749 C C . CYS B 1 107 ? 4.238 5.059 -8.656 1 97 107 CYS B C 1
ATOM 1751 O O . CYS B 1 107 ? 4.594 3.967 -9.102 1 97 107 CYS B O 1
ATOM 1753 N N . LEU B 1 108 ? 5.031 6 -8.305 1 96.75 108 LEU B N 1
ATOM 1754 C CA . LEU B 1 108 ? 6.469 5.754 -8.336 1 96.75 108 LEU B CA 1
ATOM 1755 C C . LEU B 1 108 ? 6.836 4.574 -7.438 1 96.75 108 LEU B C 1
ATOM 1757 O O . LEU B 1 108 ? 7.539 3.66 -7.863 1 96.75 108 LEU B O 1
ATOM 1761 N N . GLN B 1 109 ? 6.375 4.52 -6.199 1 97.81 109 GLN B N 1
ATOM 1762 C CA . GLN B 1 109 ? 6.719 3.5 -5.211 1 97.81 109 GLN B CA 1
ATOM 1763 C C . GLN B 1 109 ? 6.242 2.119 -5.656 1 97.81 109 GLN B C 1
ATOM 1765 O O . GLN B 1 109 ? 6.914 1.116 -5.414 1 97.81 109 GLN B O 1
ATOM 1770 N N . LEU B 1 110 ? 5.074 2.137 -6.348 1 97.94 110 LEU B N 1
ATOM 1771 C CA . LEU B 1 110 ? 4.465 0.861 -6.703 1 97.94 110 LEU B CA 1
ATOM 1772 C C . LEU B 1 110 ? 4.809 0.475 -8.141 1 97.94 110 LEU B C 1
ATOM 1774 O O . LEU B 1 110 ? 4.289 -0.513 -8.664 1 97.94 110 LEU B O 1
ATOM 1778 N N . GLY B 1 111 ? 5.613 1.284 -8.766 1 96.12 111 GLY B N 1
ATOM 1779 C CA . GLY B 1 111 ? 6.062 0.964 -10.109 1 96.12 111 GLY B CA 1
ATOM 1780 C C . GLY B 1 111 ? 4.949 1.024 -11.141 1 96.12 111 GLY B C 1
ATOM 1781 O O . GLY B 1 111 ? 4.961 0.274 -12.125 1 96.12 111 GLY B O 1
ATOM 1782 N N . ILE B 1 112 ? 3.936 1.781 -10.82 1 93.88 112 ILE B N 1
ATOM 1783 C CA . ILE B 1 112 ? 2.795 1.903 -11.727 1 93.88 112 ILE B CA 1
ATOM 1784 C C . ILE B 1 112 ? 3.076 2.98 -12.766 1 93.88 112 ILE B C 1
ATOM 1786 O O . ILE B 1 112 ? 3.367 4.129 -12.422 1 93.88 112 ILE B O 1
ATOM 1790 N N . GLU B 1 113 ? 3.713 2.482 -13.852 1 74.44 113 GLU B N 1
ATOM 1791 C CA . GLU B 1 113 ? 4.074 3.416 -14.914 1 74.44 113 GLU B CA 1
ATOM 1792 C C . GLU B 1 113 ? 2.834 3.99 -15.594 1 74.44 113 GLU B C 1
ATOM 1794 O O . GLU B 1 113 ? 1.787 3.34 -15.633 1 74.44 113 GLU B O 1
ATOM 1799 N N . GLU B 1 114 ? 2.838 5.359 -15.633 1 53.91 114 GLU B N 1
ATOM 1800 C CA . GLU B 1 114 ? 1.839 6.031 -16.453 1 53.91 114 GLU B CA 1
ATOM 1801 C C . GLU B 1 114 ? 1.713 5.367 -17.828 1 53.91 114 GLU B C 1
ATOM 1803 O O . GLU B 1 114 ? 2.703 4.883 -18.375 1 53.91 114 GLU B O 1
ATOM 1808 N N . PRO B 1 115 ? 0.625 4.742 -18.141 1 45.16 115 PRO B N 1
ATOM 1809 C CA . PRO B 1 115 ? 0.542 4.297 -19.531 1 45.16 115 PRO B CA 1
ATOM 1810 C C . PRO B 1 115 ? 1.335 5.188 -20.484 1 45.16 115 PRO B C 1
ATOM 1812 O O . PRO B 1 115 ? 1.523 6.375 -20.219 1 45.16 115 PRO B O 1
ATOM 1815 N N . PRO B 1 116 ? 2.246 4.551 -21.344 1 38 116 PRO B N 1
ATOM 1816 C CA . PRO B 1 116 ? 2.857 5.43 -22.344 1 38 116 PRO B CA 1
ATOM 1817 C C . PRO B 1 116 ? 1.898 6.504 -22.844 1 38 116 PRO B C 1
ATOM 1819 O O . PRO B 1 116 ? 0.761 6.199 -23.219 1 38 116 PRO B O 1
ATOM 1822 N N . GLY B 1 117 ? 1.605 7.586 -22.359 1 31.19 117 GLY B N 1
ATOM 1823 C CA . GLY B 1 117 ? 0.959 8.633 -23.141 1 31.19 117 GLY B CA 1
ATOM 1824 C C . GLY B 1 117 ? 1.288 8.578 -24.609 1 31.19 117 GLY B C 1
ATOM 1825 O O . GLY B 1 117 ? 2.127 7.777 -25.031 1 31.19 117 GLY B O 1
ATOM 1826 N N . HIS B 1 118 ? 1.081 9.883 -25.484 1 31.3 118 HIS B N 1
ATOM 1827 C CA . HIS B 1 118 ? 1.148 10.453 -26.828 1 31.3 118 HIS B CA 1
ATOM 1828 C C . HIS B 1 118 ? 2.553 10.336 -27.406 1 31.3 118 HIS B C 1
ATOM 1830 O O . HIS B 1 118 ? 3.486 10.977 -26.922 1 31.3 118 HIS B O 1
ATOM 1836 N N . LEU B 1 119 ? 3.096 9.242 -27.828 1 25.22 119 LEU B N 1
ATOM 1837 C CA . LEU B 1 119 ? 3.926 9.555 -29 1 25.22 119 LEU B CA 1
ATOM 1838 C C . LEU B 1 119 ? 3.312 10.68 -29.812 1 25.22 119 LEU B C 1
ATOM 1840 O O . LEU B 1 119 ? 2.197 10.547 -30.328 1 25.22 119 LEU B O 1
ATOM 1844 N N . LYS B 1 120 ? 3.578 11.938 -29.562 1 23.47 120 LYS B N 1
ATOM 1845 C CA . LYS B 1 120 ? 3.59 12.977 -30.594 1 23.47 120 LYS B CA 1
ATOM 1846 C C . LYS B 1 120 ? 4.148 12.438 -31.906 1 23.47 120 LYS B C 1
ATOM 1848 O O . LYS B 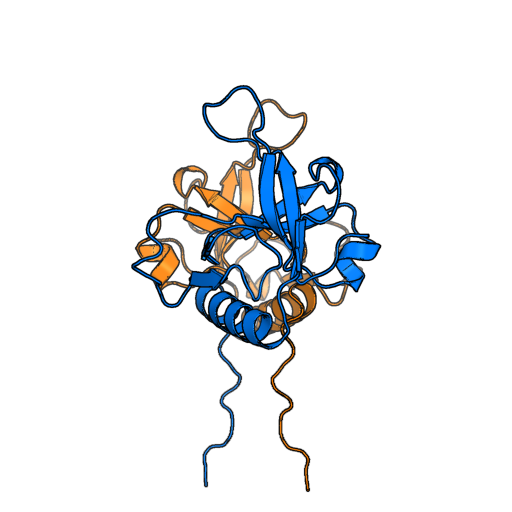1 120 ? 5.344 12.164 -32 1 23.47 120 LYS B O 1
ATOM 1853 N N . GLY B 1 121 ? 3.639 11.281 -32.406 1 18.88 121 GLY B N 1
ATOM 1854 C CA . GLY B 1 121 ? 3.727 11.43 -33.844 1 18.88 121 GLY B CA 1
ATOM 1855 C C . GLY B 1 121 ? 2.949 12.625 -34.375 1 18.88 121 GLY B C 1
ATOM 1856 O O . GLY B 1 121 ? 1.967 13.047 -33.75 1 18.88 121 GLY B O 1
#

Foldseek 3Di:
DDAQQFWFWFQDDDPPDPGGDTFIWGFHDHPVCVVPPQKTKTWTKAQPPLVDADLLKAKDQCVFWLAPHIIMTGLLDIDIDGCVRTDDDTNTGGDPVSSVSNVRSNCVNVVPDDPPPDPPD/DDAQQFWFWFQDPDPPDPGGDTFIWGFHDHPVCVVPPQKTKTWTKAQPPLVDADLLKAKDQCVFWLAPGIIMTGLLDIDIDGCVRTDDDTNTGGDPVSSVSNVRSNCVNVVVDDPPPDPPD

Sequence (242 aa):
MFKRGGIYAVNLPHGDRREPEACPCLVVSNNISNEYSPVVTIIPLSFTHLEKIYDFETFLPAAGSGLEKDAKISSHILITIDKANVVGERLGFINKALMCQVNKALCLQLGIEEPPGHLKGMFKRGGIYAVNLPHGDRREPEACPCLVVSNNISNEYSPVVTIIPLSFTHLEKIYDFETFLPAAGSGLEKDAKISSHILITIDKANVVGERLGFINKALMCQVNKALCLQLGIEEPPGHLKG

Secondary structure (DSSP, 8-state):
---TTEEEEEEE--SS-SSPEEEEEEE-S-HHHHHH-SEEEEEEEE-S-TT---TTEEEE-HHHHT-SS-EEEETT--EEEEGGGEEEEEEEE--HHHHHHHHHHHHHHTT----------/---TTEEEEEEE--SS-SSPEEEEEEE-S-HHHHHH-SEEEEEEEE-S-TT---TTEEEE-HHHHT-SS-EEEETT--EEEEGGGEEEEEEEE--HHHHHHHHHHHHHHTT----------

Solvent-accessible surface area (backbone atoms only — not comparable to full-atom values): 12882 Å² total; per-residue (Å²): 131,64,43,51,41,27,22,32,27,25,47,44,84,42,83,92,49,92,63,58,53,74,38,53,22,37,28,46,30,20,51,69,51,31,70,72,41,70,44,43,30,31,27,54,56,38,74,64,71,76,91,60,75,53,78,41,31,35,81,36,48,23,91,49,24,53,40,94,51,59,33,30,35,43,45,75,46,36,38,45,41,57,50,84,36,50,45,87,63,76,57,25,45,43,42,71,70,56,48,52,48,44,45,52,9,40,27,57,33,45,55,47,68,72,68,84,71,82,72,81,118,133,65,42,51,41,27,22,32,29,26,46,43,83,42,82,92,49,93,62,60,50,74,38,53,22,36,29,46,31,20,51,68,51,32,69,74,42,70,43,43,30,30,27,52,57,39,75,64,70,75,90,61,75,54,79,39,31,36,81,37,47,23,90,52,25,54,40,96,51,56,34,30,36,45,46,75,47,36,38,45,40,57,50,85,38,50,46,85,63,76,58,25,44,45,42,70,72,55,47,51,46,44,43,52,9,40,28,57,33,42,54,46,68,72,70,84,72,80,75,81,115

Nearest PDB structures (foldseek):
  4mdx-assembly1_B  TM=8.853E-01  e=9.709E-11  Bacillus subtilis subsp. subtilis str. 168
  1ne8-assembly1_A-2  TM=8.956E-01  e=1.468E-10  Bacillus subtilis
  4hke-assembly1_A  TM=8.512E-01  e=8.132E-11  Bacillus anthracis
  5dlo-assembly1_A  TM=8.720E-01  e=3.357E-10  Staphylococcus aureus
  4me7-assembly1_C  TM=8.952E-01  e=1.755E-09  Bacillus subtilis subsp. subtilis str. 168

Radius of gyration: 17.94 Å; Cα contacts (8 Å, |Δi|>4): 526; chains: 2; bounding box: 35×50×58 Å

Organism: Geobacter metallireducens (strain ATCC 53774 / DSM 7210 / GS-15) (NCBI:txid269799)

InterPro domains:
  IPR003477 mRNA interferase PemK-like [PF02452] (3-109)
  IPR003477 mRNA interferase PemK-like [PIRSF033490] (1-111)
  IPR003477 mRNA interferase PemK-like [PTHR33988] (1-111)
  IPR011067 Plasmid maintenance toxin/Cell growth inhibitor [G3DSA:2.30.30.110] (1-114)